Protein AF-A0A968LUX3-F1 (afdb_monomer_lite)

Radius of gyration: 30.49 Å; chains: 1; bounding box: 68×46×107 Å

Secondary structure (DSSP, 8-state):
---HHHHHHHHTTS-TTHHHHHHHHHTTS--GGGS--THHHHHHHHHHHTS---HHHHHHHHHHHHHHHHHTS-HHHHHHHHHHHHHHTTT-S-HHHHHHHHHHHHTT-HHHHHHHHHHHHHHTTS--S-TTSHHHHHHHHIIIIITTGGGSTTHHHHHHHHHHHHSSTTHHHHHHHHHHHHHT-----TT-HHHHHHHHHTSEEEETTEEEES-HHHHHHS-HHHHHHHHHS---EETTTEEEEEEEEEETTEEEEEEEETTSS-EEEEEEE--S--SHHHHHHHHHHHHHHHHHHTTS-GGG----PPP------

Foldseek 3Di:
DDDPVNVVVVVLVDQPLVVLLVVCVVVVNPPLVSADEDPRLVVNVVSPVVDDDDLSSLLRSLVSLLVRLLVPADPLLNVLCVVLVVLLVVLESNNNLLSVLLCQAQPNHNVSSNVLSVQLSVVVVDDDPDSHHSVVSVVSCCVQCQVVVCPHPCNVLVVVLVCLLLVDPCNLVLLVVLLCQLVQNDPDDVPDVSLVSCVVSQQWDDDVNGTHGRHVSSCVNCDNVVSVVSNVPDQPDDPVFWGFPDWDDDDDQWTWTWTAGPVDRDIDIDTDGHQPDPDPVSVVVSVVVVVVVVVVVVVDDPVPDDDDDDDDDPPPD

pLDDT: mean 79.14, std 13.66, range [31.73, 94.75]

Structure (mmCIF, N/CA/C/O backbone):
data_AF-A0A968LUX3-F1
#
_entry.id   AF-A0A968LUX3-F1
#
loop_
_atom_site.group_PDB
_atom_site.id
_atom_site.type_symbol
_atom_site.label_atom_id
_atom_site.label_alt_id
_atom_site.label_comp_id
_atom_site.label_asym_id
_atom_site.label_entity_id
_atom_site.label_seq_id
_atom_site.pdbx_PDB_ins_code
_atom_site.Cartn_x
_atom_site.Cartn_y
_atom_site.Cartn_z
_atom_site.occupancy
_atom_site.B_iso_or_equiv
_atom_site.auth_seq_id
_atom_site.auth_comp_id
_atom_site.auth_asym_id
_atom_site.auth_atom_id
_atom_site.pdbx_PDB_model_num
ATOM 1 N N . MET A 1 1 ? 22.714 18.132 -52.453 1.00 55.81 1 MET A N 1
ATOM 2 C CA . MET A 1 1 ? 21.575 17.254 -52.097 1.00 55.81 1 MET A CA 1
ATOM 3 C C . MET A 1 1 ? 21.696 16.641 -50.696 1.00 55.81 1 MET A C 1
ATOM 5 O O . MET A 1 1 ? 21.045 15.648 -50.420 1.00 55.81 1 MET A O 1
ATOM 9 N N . PHE A 1 2 ? 22.422 17.279 -49.772 1.00 60.22 2 PHE A N 1
ATOM 10 C CA . PHE A 1 2 ? 22.372 16.973 -48.342 1.00 60.22 2 PHE A CA 1
ATOM 11 C C . PHE A 1 2 ? 22.320 18.325 -47.629 1.00 60.22 2 PHE A C 1
ATOM 13 O O . PHE A 1 2 ? 23.247 19.118 -47.772 1.00 60.22 2 PHE A O 1
ATOM 20 N N . ASN A 1 3 ? 21.195 18.644 -46.995 1.00 71.38 3 ASN A N 1
ATOM 21 C CA . ASN A 1 3 ? 21.007 19.866 -46.214 1.00 71.38 3 ASN A CA 1
ATOM 22 C C . ASN A 1 3 ? 20.591 19.489 -44.786 1.00 71.38 3 ASN A C 1
ATOM 24 O O . ASN A 1 3 ? 20.264 18.335 -44.513 1.00 71.38 3 ASN A O 1
ATOM 28 N N . GLU A 1 4 ? 20.617 20.452 -43.873 1.00 73.12 4 GLU A N 1
ATOM 29 C CA . GLU A 1 4 ? 20.341 20.224 -42.450 1.00 73.12 4 GLU A CA 1
ATOM 30 C C . GLU A 1 4 ? 18.978 19.556 -42.210 1.00 73.12 4 GLU A C 1
ATOM 32 O O . GLU A 1 4 ? 18.876 18.610 -41.436 1.00 73.12 4 GLU A O 1
ATOM 37 N N . GLN A 1 5 ? 17.951 19.953 -42.966 1.00 74.44 5 GLN A N 1
ATOM 38 C CA . GLN A 1 5 ? 16.621 19.341 -42.907 1.00 74.44 5 GLN A CA 1
ATOM 39 C C . GLN A 1 5 ? 16.630 17.859 -43.310 1.00 74.44 5 GLN A C 1
ATOM 41 O O . GLN A 1 5 ? 15.950 17.045 -42.688 1.00 74.44 5 GLN A O 1
ATOM 46 N N . TRP A 1 6 ? 17.409 17.487 -44.330 1.00 80.31 6 TRP A N 1
ATOM 47 C CA . TRP A 1 6 ? 17.570 16.093 -44.740 1.00 80.31 6 TRP A CA 1
ATOM 48 C C . TRP A 1 6 ? 18.317 15.273 -43.681 1.00 80.31 6 TRP A C 1
ATOM 50 O O . TRP A 1 6 ? 17.886 14.170 -43.358 1.00 80.31 6 TRP A O 1
ATOM 60 N N . VAL A 1 7 ? 19.382 15.824 -43.086 1.00 69.44 7 VAL A N 1
ATOM 61 C CA . VAL A 1 7 ? 20.141 15.150 -42.016 1.00 69.44 7 VAL A CA 1
ATOM 62 C C . VAL A 1 7 ? 19.260 14.917 -40.789 1.00 69.44 7 VAL A C 1
ATOM 64 O O . VAL A 1 7 ? 19.225 13.803 -40.277 1.00 69.44 7 VAL A O 1
ATOM 67 N N . GLN A 1 8 ? 18.485 15.919 -40.364 1.00 69.62 8 GLN A N 1
ATOM 68 C CA . GLN A 1 8 ? 17.534 15.781 -39.254 1.00 69.62 8 GLN A CA 1
ATOM 69 C C . GLN A 1 8 ? 16.461 14.725 -39.548 1.00 69.62 8 GLN A C 1
ATOM 71 O O . GLN A 1 8 ? 16.120 13.920 -38.684 1.00 69.62 8 GLN A O 1
ATOM 76 N N . LYS A 1 9 ? 15.973 14.666 -40.793 1.00 70.44 9 LYS A N 1
ATOM 77 C CA . LYS A 1 9 ? 14.980 13.672 -41.220 1.00 70.44 9 LYS A CA 1
ATOM 78 C C . LYS A 1 9 ? 15.522 12.240 -41.213 1.00 70.44 9 LYS A C 1
ATOM 80 O O . LYS A 1 9 ? 14.779 11.324 -40.871 1.00 70.44 9 LYS A O 1
ATOM 85 N N . GLU A 1 10 ? 16.780 12.027 -41.597 1.00 75.50 10 GLU A N 1
ATOM 86 C CA . GLU A 1 10 ? 17.401 10.697 -41.546 1.00 75.50 10 GLU A CA 1
ATOM 87 C C . GLU A 1 10 ? 17.820 10.305 -40.121 1.00 75.50 10 GLU A C 1
ATOM 89 O O . GLU A 1 10 ? 17.621 9.156 -39.729 1.00 75.50 10 GLU A O 1
ATOM 94 N N . LEU A 1 11 ? 18.307 11.251 -39.309 1.00 63.69 11 LEU A N 1
ATOM 95 C CA . LEU A 1 11 ? 18.605 11.016 -37.891 1.00 63.69 11 LEU A CA 1
ATOM 96 C C . LEU A 1 11 ? 17.348 10.665 -37.087 1.00 63.69 11 LEU A C 1
ATOM 98 O O . LEU A 1 11 ? 17.404 9.760 -36.262 1.00 63.69 11 LEU A O 1
ATOM 102 N N . ALA A 1 12 ? 16.201 11.290 -37.376 1.00 66.31 12 ALA A N 1
ATOM 103 C CA . ALA A 1 12 ? 14.927 10.981 -36.719 1.00 66.31 12 ALA A CA 1
ATOM 104 C C . ALA A 1 12 ? 14.449 9.529 -36.938 1.00 66.31 12 ALA A C 1
ATOM 106 O O . ALA A 1 12 ? 13.631 9.014 -36.172 1.00 66.31 12 ALA A O 1
ATOM 107 N N . LYS A 1 13 ? 14.955 8.840 -37.972 1.00 71.56 13 LYS A N 1
ATOM 108 C CA . LYS A 1 13 ? 14.668 7.415 -38.212 1.00 71.56 13 LYS A CA 1
ATOM 109 C C . LYS A 1 13 ? 15.515 6.485 -37.344 1.00 71.56 13 LYS A C 1
ATOM 111 O O . LYS A 1 13 ? 15.182 5.308 -37.229 1.00 71.56 13 LYS A O 1
ATOM 116 N N . LEU A 1 14 ? 16.611 6.977 -36.772 1.00 79.12 14 LEU A N 1
ATOM 117 C CA . LEU A 1 14 ? 17.493 6.192 -35.917 1.00 79.12 14 LEU A CA 1
ATOM 118 C C . LEU A 1 14 ? 17.008 6.262 -34.467 1.00 79.12 14 LEU A C 1
ATOM 120 O O . LEU A 1 14 ? 16.661 7.331 -33.972 1.00 79.12 14 LEU A O 1
ATOM 124 N N . ARG A 1 15 ? 17.015 5.117 -33.774 1.00 83.50 15 ARG A N 1
ATOM 125 C CA . ARG A 1 15 ? 16.679 5.065 -32.345 1.00 83.50 15 ARG A CA 1
ATOM 126 C C . ARG A 1 15 ? 17.685 5.904 -31.535 1.00 83.50 15 ARG A C 1
ATOM 128 O O . ARG A 1 15 ? 18.892 5.677 -31.682 1.00 83.50 15 ARG A O 1
ATOM 135 N N . PRO A 1 16 ? 17.234 6.825 -30.664 1.00 85.31 16 PRO A N 1
ATOM 136 C CA . PRO A 1 16 ? 18.121 7.742 -29.939 1.00 85.31 16 PRO A CA 1
ATOM 137 C C . PRO A 1 16 ? 19.002 7.044 -28.889 1.00 85.31 16 PRO A C 1
ATOM 139 O O . PRO A 1 16 ? 20.013 7.592 -28.465 1.00 85.31 16 PRO A O 1
ATOM 142 N N . TYR A 1 17 ? 18.655 5.811 -28.513 1.00 89.69 17 TYR A N 1
ATOM 143 C CA . TYR A 1 17 ? 19.311 5.013 -27.473 1.00 89.69 17 TYR A CA 1
ATOM 144 C C . TYR A 1 17 ? 20.116 3.818 -28.015 1.00 89.69 17 TYR A C 1
ATOM 146 O O . TYR A 1 17 ? 20.357 2.837 -27.310 1.00 89.69 17 TYR A O 1
ATOM 154 N N . ARG A 1 18 ? 20.524 3.859 -29.292 1.00 87.50 18 ARG A N 1
ATOM 155 C CA . ARG A 1 18 ? 21.196 2.731 -29.966 1.00 87.50 18 ARG A CA 1
ATOM 156 C C . ARG A 1 18 ? 22.483 2.282 -29.274 1.00 87.50 18 ARG A C 1
ATOM 158 O O . ARG A 1 18 ? 22.744 1.081 -29.215 1.00 87.50 18 ARG A O 1
ATOM 165 N N . GLU A 1 19 ? 23.293 3.224 -28.810 1.00 88.25 19 GLU A N 1
ATOM 166 C CA . GLU A 1 19 ? 24.566 2.909 -28.159 1.00 88.25 19 GLU A CA 1
ATOM 167 C C . GLU A 1 19 ? 24.339 2.347 -26.752 1.00 88.25 19 GLU A C 1
ATOM 169 O O . GLU A 1 19 ? 25.017 1.406 -26.347 1.00 88.25 19 GLU A O 1
ATOM 174 N N . GLN A 1 20 ? 23.331 2.858 -26.043 1.00 92.50 20 GLN A N 1
ATOM 175 C CA . GLN A 1 20 ? 22.952 2.432 -24.699 1.00 92.50 20 GLN A CA 1
ATOM 176 C C . GLN A 1 20 ? 22.450 0.990 -24.691 1.00 92.50 20 GLN A C 1
ATOM 178 O O . GLN A 1 20 ? 22.991 0.168 -23.956 1.00 92.50 20 GLN A O 1
ATOM 183 N N . ILE A 1 21 ? 21.498 0.649 -25.565 1.00 89.62 21 ILE A N 1
ATOM 184 C CA . ILE A 1 21 ? 20.970 -0.720 -25.657 1.00 89.62 21 ILE A CA 1
ATOM 185 C C . ILE A 1 21 ? 22.054 -1.722 -26.079 1.00 89.62 21 ILE A C 1
ATOM 187 O O . ILE A 1 21 ? 22.139 -2.815 -25.525 1.00 89.62 21 ILE A O 1
ATOM 191 N N . LYS A 1 22 ? 22.963 -1.329 -26.985 1.00 89.19 22 LYS A N 1
ATOM 192 C CA . LYS A 1 22 ? 24.109 -2.159 -27.385 1.00 89.19 22 LYS A CA 1
ATOM 193 C C . LYS A 1 22 ? 25.089 -2.365 -26.228 1.00 89.19 22 LYS A C 1
ATOM 195 O O . LYS A 1 22 ? 25.542 -3.483 -26.005 1.00 89.19 22 LYS A O 1
ATOM 200 N N . ALA A 1 23 ? 25.425 -1.307 -25.492 1.00 89.56 23 ALA A N 1
ATOM 201 C CA . ALA A 1 23 ? 26.304 -1.394 -24.328 1.00 89.56 23 ALA A CA 1
ATOM 202 C C . ALA A 1 23 ? 25.685 -2.245 -23.208 1.00 89.56 23 ALA A C 1
ATOM 204 O O . ALA A 1 23 ? 26.377 -3.062 -22.603 1.00 89.56 23 ALA A O 1
ATOM 205 N N . TRP A 1 24 ? 24.379 -2.106 -22.981 1.00 91.75 24 TRP A N 1
ATOM 206 C CA . TRP A 1 24 ? 23.629 -2.915 -22.028 1.00 91.75 24 TRP A CA 1
ATOM 207 C C . TRP A 1 24 ? 23.595 -4.394 -22.438 1.00 91.75 24 TRP A C 1
ATOM 209 O O . TRP A 1 24 ? 23.919 -5.262 -21.629 1.00 91.75 24 TRP A O 1
ATOM 219 N N . SER A 1 25 ? 23.330 -4.694 -23.712 1.00 88.06 25 SER A N 1
ATOM 220 C CA . SER A 1 25 ? 23.392 -6.058 -24.254 1.00 88.06 25 SER A CA 1
ATOM 221 C C . SER A 1 25 ? 24.796 -6.668 -24.116 1.00 88.06 25 SER A C 1
ATOM 223 O O . SER A 1 25 ? 24.946 -7.785 -23.623 1.00 88.06 25 SER A O 1
ATOM 225 N N . ASN A 1 26 ? 25.849 -5.898 -24.419 1.00 89.50 26 ASN A N 1
ATOM 226 C CA . ASN A 1 26 ? 27.245 -6.329 -24.257 1.00 89.50 26 ASN A CA 1
ATOM 227 C C . ASN A 1 26 ? 27.625 -6.633 -22.797 1.00 89.50 26 ASN A C 1
ATOM 229 O O . ASN A 1 26 ? 28.545 -7.412 -22.558 1.00 89.50 26 ASN A O 1
ATOM 233 N N . SER A 1 27 ? 26.928 -6.038 -21.826 1.00 88.75 27 SER A N 1
ATOM 234 C CA . SER A 1 27 ? 27.092 -6.349 -20.399 1.00 88.75 27 SER A CA 1
ATOM 235 C C . SER A 1 27 ? 26.377 -7.635 -19.962 1.00 88.75 27 SER A C 1
ATOM 237 O O . SER A 1 27 ? 26.377 -7.971 -18.778 1.00 88.75 27 SER A O 1
ATOM 239 N N . GLY A 1 28 ? 25.710 -8.336 -20.883 1.00 83.75 28 GLY A N 1
ATOM 240 C CA . GLY A 1 28 ? 24.821 -9.443 -20.542 1.00 83.75 28 GLY A CA 1
ATOM 241 C C . GLY A 1 28 ? 23.564 -8.982 -19.803 1.00 83.75 28 GLY A C 1
ATOM 242 O O . GLY A 1 28 ? 23.056 -9.727 -18.972 1.00 83.75 28 GLY A O 1
ATOM 243 N N . TYR A 1 29 ? 23.080 -7.765 -20.087 1.00 83.38 29 TYR A N 1
ATOM 244 C CA . TYR A 1 29 ? 21.874 -7.168 -19.493 1.00 83.38 29 TYR A CA 1
ATOM 245 C C . TYR A 1 29 ? 21.972 -6.839 -17.992 1.00 83.38 29 TYR A C 1
ATOM 247 O O . TYR A 1 29 ? 20.958 -6.793 -17.299 1.00 83.38 29 TYR A O 1
ATOM 255 N N . THR A 1 30 ? 23.181 -6.584 -17.482 1.00 81.69 30 THR A N 1
ATOM 256 C CA . THR A 1 30 ? 23.428 -6.371 -16.042 1.00 81.69 30 THR A CA 1
ATOM 257 C C . THR A 1 30 ? 23.873 -4.953 -15.678 1.00 81.69 30 THR A C 1
ATOM 259 O O . THR A 1 30 ? 23.696 -4.540 -14.536 1.00 81.69 30 THR A O 1
ATOM 262 N N . ASP A 1 31 ? 24.431 -4.186 -16.622 1.00 87.62 31 ASP A N 1
ATOM 263 C CA . ASP A 1 31 ? 24.943 -2.836 -16.359 1.00 87.62 31 ASP A CA 1
ATOM 264 C C . ASP A 1 31 ? 23.807 -1.796 -16.344 1.00 87.62 31 ASP A C 1
ATOM 266 O O . ASP A 1 31 ? 23.441 -1.225 -17.375 1.00 87.62 31 ASP A O 1
ATOM 270 N N . GLU A 1 32 ? 23.266 -1.534 -15.151 1.00 87.19 32 GLU A N 1
ATOM 271 C CA . GLU A 1 32 ? 22.199 -0.552 -14.899 1.00 87.19 32 GLU A CA 1
ATOM 272 C C . GLU A 1 32 ? 22.576 0.870 -15.346 1.00 87.19 32 GLU A C 1
ATOM 274 O O . GLU A 1 32 ? 21.702 1.652 -15.714 1.00 87.19 32 GLU A O 1
ATOM 279 N N . SER A 1 33 ? 23.873 1.211 -15.388 1.00 90.06 33 SER A N 1
ATOM 280 C CA . SER A 1 33 ? 24.340 2.546 -15.801 1.00 90.06 33 SER A CA 1
ATOM 281 C C . SER A 1 33 ? 24.094 2.850 -17.283 1.00 90.06 33 SER A C 1
ATOM 283 O O . SER A 1 33 ? 24.274 3.985 -17.729 1.00 90.06 33 SER A O 1
ATOM 285 N N . ARG A 1 34 ? 23.710 1.834 -18.066 1.00 91.19 34 ARG A N 1
ATOM 286 C CA . ARG A 1 34 ? 23.349 1.962 -19.485 1.00 91.19 34 ARG A CA 1
ATOM 287 C C . ARG A 1 34 ? 21.865 2.206 -19.703 1.00 91.19 34 ARG A C 1
ATOM 289 O O . ARG A 1 34 ? 21.486 2.530 -20.826 1.00 91.19 34 ARG A O 1
ATOM 296 N N . LEU A 1 35 ? 21.042 2.037 -18.674 1.00 93.62 35 LEU A N 1
ATOM 297 C CA . LEU A 1 35 ? 19.608 2.264 -18.765 1.00 93.62 35 LEU A CA 1
ATOM 298 C C . LEU A 1 35 ? 19.306 3.757 -18.872 1.00 93.62 35 LEU A C 1
ATOM 300 O O . LEU A 1 35 ? 20.050 4.609 -18.381 1.00 93.62 35 LEU A O 1
ATOM 304 N N . LEU A 1 36 ? 18.208 4.075 -19.549 1.00 94.69 36 LEU A N 1
ATOM 305 C CA . LEU A 1 36 ? 17.781 5.459 -19.712 1.00 94.69 36 LEU A CA 1
ATOM 306 C C . LEU A 1 36 ? 17.059 5.947 -18.456 1.00 94.69 36 LEU A C 1
ATOM 308 O O . LEU A 1 36 ? 16.353 5.189 -17.798 1.00 94.69 36 LEU A O 1
ATOM 312 N N . HIS A 1 37 ? 17.178 7.240 -18.171 1.00 93.88 37 HIS A N 1
ATOM 313 C CA . HIS A 1 37 ? 16.479 7.896 -17.070 1.00 93.88 37 HIS A CA 1
ATOM 314 C C . HIS A 1 37 ? 16.167 9.358 -17.412 1.00 93.88 37 HIS A C 1
ATOM 316 O O . HIS A 1 37 ? 16.810 9.977 -18.270 1.00 93.88 37 HIS A O 1
ATOM 322 N N . GLY A 1 38 ? 15.188 9.932 -16.720 1.00 92.31 38 GLY A N 1
ATOM 323 C CA . GLY A 1 38 ? 14.743 11.308 -16.875 1.00 92.31 38 GLY A CA 1
ATOM 324 C C . GLY A 1 38 ? 14.385 11.636 -18.322 1.00 92.31 38 GLY A C 1
ATOM 325 O O . GLY A 1 38 ? 13.695 10.883 -19.008 1.00 92.31 38 GLY A O 1
ATOM 326 N N . LYS A 1 39 ? 14.902 12.765 -18.814 1.00 91.69 39 LYS A N 1
ATOM 327 C CA . LYS A 1 39 ? 14.594 13.254 -20.161 1.00 91.69 39 LYS A CA 1
ATOM 328 C C . LYS A 1 39 ? 14.977 12.266 -21.271 1.00 91.69 39 LYS A C 1
ATOM 330 O O . LYS A 1 39 ? 14.230 12.127 -22.226 1.00 91.69 39 LYS A O 1
ATOM 335 N N . ALA A 1 40 ? 16.082 11.531 -21.125 1.00 92.44 40 ALA A N 1
ATOM 336 C CA . ALA A 1 40 ? 16.499 10.557 -22.135 1.00 92.44 40 ALA A CA 1
ATOM 337 C C . ALA A 1 40 ? 15.494 9.402 -22.281 1.00 92.44 40 ALA A C 1
ATOM 339 O O . ALA A 1 40 ? 15.249 8.940 -23.392 1.00 92.44 40 ALA A O 1
ATOM 340 N N . LEU A 1 41 ? 14.894 8.958 -21.171 1.00 93.81 41 LEU A N 1
ATOM 341 C CA . LEU A 1 41 ? 13.847 7.939 -21.184 1.00 93.81 41 LEU A CA 1
ATOM 342 C C . LEU A 1 41 ? 12.533 8.499 -21.747 1.00 93.81 41 LEU A C 1
ATOM 344 O O . LEU A 1 41 ? 11.887 7.833 -22.549 1.00 93.81 41 LEU A O 1
ATOM 348 N N . GLN A 1 42 ? 12.165 9.731 -21.386 1.00 90.75 42 GLN A N 1
ATOM 349 C CA . GLN A 1 42 ? 10.979 10.407 -21.930 1.00 90.75 42 GLN A CA 1
ATOM 350 C C . GLN A 1 42 ? 11.067 10.587 -23.451 1.00 90.75 42 GLN A C 1
ATOM 352 O O . GLN A 1 42 ? 10.144 10.207 -24.167 1.00 90.75 42 GLN A O 1
ATOM 357 N N . ASP A 1 43 ? 12.197 11.095 -23.947 1.00 90.25 43 ASP A N 1
ATOM 358 C CA . ASP A 1 43 ? 12.445 11.282 -25.379 1.00 90.25 43 ASP A CA 1
ATOM 359 C C . ASP A 1 43 ? 12.434 9.931 -26.120 1.00 90.25 43 ASP A C 1
ATOM 361 O O . ASP A 1 43 ? 11.922 9.825 -27.236 1.00 90.25 43 ASP A O 1
ATOM 365 N N . ALA A 1 44 ? 12.957 8.873 -25.489 1.00 90.94 44 ALA A N 1
ATOM 366 C CA . ALA A 1 44 ? 12.945 7.522 -26.038 1.00 90.94 44 ALA A CA 1
ATOM 367 C C . ALA A 1 44 ? 11.533 6.922 -26.137 1.00 90.94 44 ALA A C 1
ATOM 369 O O . ALA A 1 44 ? 11.223 6.312 -27.161 1.00 90.94 44 ALA A O 1
ATOM 370 N N . TRP A 1 45 ? 10.678 7.122 -25.126 1.00 87.75 45 TRP A N 1
ATOM 371 C CA . TRP A 1 45 ? 9.270 6.716 -25.172 1.00 87.75 45 TRP A CA 1
ATOM 372 C C . TRP A 1 45 ? 8.494 7.503 -26.229 1.00 87.75 45 TRP A C 1
ATOM 374 O O . TRP A 1 45 ? 7.830 6.882 -27.054 1.00 87.75 45 TRP A O 1
ATOM 384 N N . ALA A 1 46 ? 8.650 8.829 -26.284 1.00 88.25 46 ALA A N 1
ATOM 385 C CA . ALA A 1 46 ? 8.004 9.668 -27.297 1.00 88.25 46 ALA A CA 1
ATOM 386 C C . ALA A 1 46 ? 8.400 9.254 -28.724 1.00 88.25 46 ALA A C 1
ATOM 388 O O . ALA A 1 46 ? 7.562 9.165 -29.616 1.00 88.25 46 ALA A O 1
ATOM 389 N N . TRP A 1 47 ? 9.677 8.923 -28.940 1.00 87.88 47 TRP A N 1
ATOM 390 C CA . TRP A 1 47 ? 10.137 8.375 -30.217 1.00 87.88 47 TRP A CA 1
ATOM 391 C C . TRP A 1 47 ? 9.492 7.018 -30.544 1.00 87.88 47 TRP A C 1
ATOM 393 O O . TRP A 1 47 ? 9.263 6.703 -31.712 1.00 87.88 47 TRP A O 1
ATOM 403 N N . SER A 1 48 ? 9.215 6.211 -29.520 1.00 87.50 48 SER A N 1
ATOM 404 C CA . SER A 1 48 ? 8.712 4.846 -29.649 1.00 87.50 48 SER A CA 1
ATOM 405 C C . SER A 1 48 ? 7.220 4.759 -30.002 1.00 87.50 48 SER A C 1
ATOM 407 O O . SER A 1 48 ? 6.825 3.823 -30.692 1.00 87.50 48 SER A O 1
ATOM 409 N N . GLU A 1 49 ? 6.407 5.746 -29.602 1.00 82.06 49 GLU A N 1
ATOM 410 C CA . GLU A 1 49 ? 4.942 5.755 -29.789 1.00 82.06 49 GLU A CA 1
ATOM 411 C C . GLU A 1 49 ? 4.510 5.722 -31.263 1.00 82.06 49 GLU A C 1
ATOM 413 O O . GLU A 1 49 ? 3.475 5.154 -31.608 1.00 82.06 49 GLU A O 1
ATOM 418 N N . GLU A 1 50 ? 5.322 6.282 -32.160 1.00 79.44 50 GLU A N 1
ATOM 419 C CA . GLU A 1 50 ? 5.042 6.320 -33.600 1.00 79.44 50 GLU A CA 1
ATOM 420 C C . GLU A 1 50 ? 5.655 5.133 -34.370 1.00 79.44 50 GLU A C 1
ATOM 422 O O . GLU A 1 50 ? 5.654 5.119 -35.609 1.00 79.44 50 GLU A O 1
ATOM 427 N N . LYS A 1 51 ? 6.248 4.153 -33.670 1.00 79.50 51 LYS A N 1
ATOM 428 C CA . LYS A 1 51 ? 7.032 3.057 -34.262 1.00 79.50 51 LYS A CA 1
ATOM 429 C C . LYS A 1 51 ? 6.511 1.691 -33.817 1.00 79.50 51 LYS A C 1
ATOM 431 O O . LYS A 1 51 ? 6.088 1.497 -32.687 1.00 79.50 51 LYS A O 1
ATOM 436 N N . GLN A 1 52 ? 6.620 0.695 -34.698 1.00 78.38 52 GLN A N 1
ATOM 437 C CA . GLN A 1 52 ? 6.513 -0.706 -34.284 1.00 78.38 52 GLN A CA 1
ATOM 438 C C . GLN A 1 52 ? 7.857 -1.145 -33.704 1.00 78.38 52 GLN A C 1
ATOM 440 O O . GLN A 1 52 ? 8.808 -1.398 -34.444 1.00 78.38 52 GLN A O 1
ATOM 445 N N . LEU A 1 53 ? 7.944 -1.165 -32.377 1.00 80.19 53 LEU A N 1
ATOM 446 C CA . LEU A 1 53 ? 9.161 -1.533 -31.660 1.00 80.19 53 LEU A CA 1
ATOM 447 C C . LEU A 1 53 ? 9.435 -3.032 -31.754 1.00 80.19 53 LEU A C 1
ATOM 449 O O . LEU A 1 53 ? 8.512 -3.842 -31.659 1.00 80.19 53 LEU A O 1
ATOM 453 N N . SER A 1 54 ? 10.715 -3.387 -31.865 1.00 84.75 54 SER A N 1
ATOM 454 C CA . SER A 1 54 ? 11.164 -4.765 -31.673 1.00 84.75 54 SER A CA 1
ATOM 455 C C . SER A 1 54 ? 11.025 -5.184 -30.203 1.00 84.75 54 SER A C 1
ATOM 457 O O . SER A 1 54 ? 11.002 -4.328 -29.318 1.00 84.75 54 SER A O 1
ATOM 459 N N . GLU A 1 55 ? 10.981 -6.490 -29.919 1.00 82.50 55 GLU A N 1
ATOM 460 C CA . GLU A 1 55 ? 10.991 -6.991 -28.531 1.00 82.50 55 GLU A CA 1
ATOM 461 C C . GLU A 1 55 ? 12.221 -6.510 -27.744 1.00 82.50 55 GLU A C 1
ATOM 463 O O . GLU A 1 55 ? 12.115 -6.228 -26.554 1.00 82.50 55 GLU A O 1
ATOM 468 N N . GLU A 1 56 ? 13.377 -6.361 -28.404 1.00 84.56 56 GLU A N 1
ATOM 469 C CA . GLU A 1 56 ? 14.605 -5.860 -27.775 1.00 84.56 56 GLU A CA 1
ATOM 470 C C . GLU A 1 56 ? 14.430 -4.411 -27.295 1.00 84.56 56 GLU A C 1
ATOM 472 O O . GLU A 1 56 ? 14.749 -4.092 -26.148 1.00 84.56 56 GLU A O 1
ATOM 477 N N . ASP A 1 57 ? 13.877 -3.544 -28.152 1.00 88.12 57 ASP A N 1
ATOM 478 C CA . ASP A 1 57 ? 13.636 -2.139 -27.817 1.00 88.12 57 ASP A CA 1
ATOM 479 C C . ASP A 1 57 ? 12.557 -2.007 -26.730 1.00 88.12 57 ASP A C 1
ATOM 481 O O . ASP A 1 57 ? 12.736 -1.245 -25.781 1.00 88.12 57 ASP A O 1
ATOM 485 N N . GLN A 1 58 ? 11.467 -2.781 -26.823 1.00 87.88 58 GLN A N 1
ATOM 486 C CA . GLN A 1 58 ? 10.410 -2.796 -25.804 1.00 87.88 58 GLN A CA 1
ATOM 487 C C . GLN A 1 58 ? 10.961 -3.205 -24.436 1.00 87.88 58 GLN A C 1
ATOM 489 O O . GLN A 1 58 ? 10.735 -2.504 -23.451 1.00 87.88 58 GLN A O 1
ATOM 494 N N . ASN A 1 59 ? 11.731 -4.294 -24.382 1.00 88.19 59 ASN A N 1
ATOM 495 C CA . ASN A 1 59 ? 12.330 -4.790 -23.148 1.00 88.19 59 ASN A CA 1
ATOM 496 C C . ASN A 1 59 ? 13.324 -3.781 -22.548 1.00 88.19 59 ASN A C 1
ATOM 498 O O . ASN A 1 59 ? 13.325 -3.549 -21.342 1.00 88.19 59 ASN A O 1
ATOM 502 N N . PHE A 1 60 ? 14.147 -3.131 -23.378 1.00 91.50 60 PHE A N 1
ATOM 503 C CA . PHE A 1 60 ? 15.090 -2.114 -22.907 1.00 91.50 60 PHE A CA 1
ATOM 504 C C . PHE A 1 60 ? 14.392 -0.887 -22.303 1.00 91.50 60 PHE A C 1
ATOM 506 O O . PHE A 1 60 ? 14.820 -0.387 -21.256 1.00 91.50 60 PHE A O 1
ATOM 513 N N . LEU A 1 61 ? 13.320 -0.399 -22.935 1.00 92.38 61 LEU A N 1
ATOM 514 C CA . LEU A 1 61 ? 12.547 0.739 -22.429 1.00 92.38 61 LEU A CA 1
ATOM 515 C C . LEU A 1 61 ? 11.753 0.381 -21.171 1.00 92.38 61 LEU A C 1
ATOM 517 O O . LEU A 1 61 ? 11.714 1.181 -20.232 1.00 92.38 61 LEU A O 1
ATOM 521 N N . ASP A 1 62 ? 11.166 -0.816 -21.125 1.00 90.81 62 ASP A N 1
ATOM 522 C CA . ASP A 1 62 ? 10.465 -1.326 -19.948 1.00 90.81 62 ASP A CA 1
ATOM 523 C C . ASP A 1 62 ? 11.414 -1.450 -18.748 1.00 90.81 62 ASP A C 1
ATOM 525 O O . ASP A 1 62 ? 11.146 -0.893 -17.685 1.00 90.81 62 ASP A O 1
ATOM 529 N N . ILE A 1 63 ? 12.582 -2.069 -18.929 1.00 91.81 63 ILE A N 1
ATOM 530 C CA . ILE A 1 63 ? 13.578 -2.191 -17.859 1.00 91.81 63 ILE A CA 1
ATOM 531 C C . ILE A 1 63 ? 14.098 -0.814 -17.437 1.00 91.81 63 ILE A C 1
ATOM 533 O O . ILE A 1 63 ? 14.164 -0.536 -16.241 1.00 91.81 63 ILE A O 1
ATOM 537 N N . SER A 1 64 ? 14.396 0.082 -18.383 1.00 94.75 64 SER A N 1
ATOM 538 C CA . SER A 1 64 ? 14.812 1.455 -18.054 1.00 94.75 64 SER A CA 1
ATOM 539 C C . SER A 1 64 ? 13.773 2.170 -17.181 1.00 94.75 64 SER A C 1
ATOM 541 O O . SER A 1 64 ? 14.119 2.790 -16.175 1.00 94.75 64 SER A O 1
ATOM 543 N N . ARG A 1 65 ? 12.483 2.009 -17.502 1.00 94.00 65 ARG A N 1
ATOM 544 C CA . ARG A 1 65 ? 11.376 2.568 -16.717 1.00 94.00 65 ARG A CA 1
ATOM 545 C C . ARG A 1 65 ? 11.243 1.927 -15.338 1.00 94.00 65 ARG A C 1
ATOM 547 O O . ARG A 1 65 ? 11.042 2.647 -14.363 1.00 94.00 65 ARG A O 1
ATOM 554 N N . ALA A 1 66 ? 11.384 0.607 -15.236 1.00 93.12 66 ALA A N 1
ATOM 555 C CA . ALA A 1 66 ? 11.349 -0.095 -13.956 1.00 93.12 66 ALA A CA 1
ATOM 556 C C . ALA A 1 66 ? 12.452 0.402 -13.007 1.00 93.12 66 ALA A C 1
ATOM 558 O O . ALA A 1 66 ? 12.202 0.674 -11.834 1.00 93.12 66 ALA A O 1
ATOM 559 N N . PHE A 1 67 ? 13.671 0.578 -13.519 1.00 93.44 67 PHE A N 1
ATOM 560 C CA . PHE A 1 67 ? 14.790 1.082 -12.726 1.00 93.44 67 PHE A CA 1
ATOM 561 C C . PHE A 1 67 ? 14.615 2.540 -12.308 1.00 93.44 67 PHE A C 1
ATOM 563 O O . PHE A 1 67 ? 14.923 2.881 -11.165 1.00 93.44 67 PHE A O 1
ATOM 570 N N . GLU A 1 68 ? 14.068 3.386 -13.180 1.00 94.31 68 GLU A N 1
ATOM 571 C CA . GLU A 1 68 ? 13.695 4.749 -12.809 1.00 94.31 68 GLU A CA 1
ATOM 572 C C . GLU A 1 68 ? 12.671 4.757 -11.659 1.00 94.31 68 GLU A C 1
ATOM 574 O O . GLU A 1 68 ? 12.901 5.426 -10.651 1.00 94.31 68 GLU A O 1
ATOM 579 N N . GLN A 1 69 ? 11.603 3.956 -11.745 1.00 93.62 69 GLN A N 1
ATOM 580 C CA . GLN A 1 69 ? 10.599 3.819 -10.677 1.00 93.62 69 GLN A CA 1
ATOM 581 C C . GLN A 1 69 ? 11.213 3.347 -9.351 1.00 93.62 69 GLN A C 1
ATOM 583 O O . GLN A 1 69 ? 10.855 3.855 -8.288 1.00 93.62 69 GLN A O 1
ATOM 588 N N . ILE A 1 70 ? 12.147 2.391 -9.399 1.00 92.44 70 ILE A N 1
ATOM 589 C CA . ILE A 1 70 ? 12.863 1.894 -8.216 1.00 92.44 70 ILE A CA 1
ATOM 590 C C . ILE A 1 70 ? 13.766 2.988 -7.635 1.00 92.44 70 ILE A C 1
ATOM 592 O O . ILE A 1 70 ? 13.823 3.147 -6.418 1.00 92.44 70 ILE A O 1
ATOM 596 N N . SER A 1 71 ? 14.450 3.762 -8.483 1.00 90.12 71 SER A N 1
ATOM 597 C CA . SER A 1 71 ? 15.326 4.863 -8.055 1.00 90.12 71 SER A CA 1
ATOM 598 C C . SER A 1 71 ? 14.579 5.997 -7.347 1.00 90.12 71 SER A C 1
ATOM 600 O O . SER A 1 71 ? 15.158 6.676 -6.503 1.00 90.12 71 SER A O 1
ATOM 602 N N . GLN A 1 72 ? 13.299 6.184 -7.680 1.00 90.50 72 GLN A N 1
ATOM 603 C CA . GLN A 1 72 ? 12.428 7.207 -7.099 1.00 90.50 72 GLN A CA 1
ATOM 604 C C . GLN A 1 72 ? 11.749 6.742 -5.800 1.00 90.50 72 GLN A C 1
ATOM 606 O O . GLN A 1 72 ? 11.160 7.556 -5.088 1.00 90.50 72 GLN A O 1
ATOM 611 N N . ALA A 1 73 ? 11.812 5.445 -5.484 1.00 91.44 73 ALA A N 1
ATOM 612 C CA . ALA A 1 73 ? 11.266 4.889 -4.253 1.00 91.44 73 ALA A CA 1
ATOM 613 C C . ALA A 1 73 ? 12.154 5.204 -3.035 1.00 91.44 73 ALA A C 1
ATOM 615 O O . ALA A 1 73 ? 13.296 5.650 -3.158 1.00 91.44 73 ALA A O 1
ATOM 616 N N . THR A 1 74 ? 11.644 4.934 -1.829 1.00 91.94 74 THR A N 1
ATOM 617 C CA . THR A 1 74 ? 12.450 5.060 -0.606 1.00 91.94 74 THR A CA 1
ATOM 618 C C . THR A 1 74 ? 13.620 4.065 -0.612 1.00 91.94 74 THR A C 1
ATOM 620 O O . THR A 1 74 ? 13.505 2.990 -1.215 1.00 91.94 74 THR A O 1
ATOM 623 N N . PRO A 1 75 ? 14.750 4.365 0.058 1.00 93.12 75 PRO A N 1
ATOM 624 C CA . PRO A 1 75 ? 15.923 3.486 0.068 1.00 93.12 75 PRO A CA 1
ATOM 625 C C . PRO A 1 75 ? 15.624 2.047 0.514 1.00 93.12 75 PRO A C 1
ATOM 627 O O . PRO A 1 75 ? 16.187 1.091 -0.028 1.00 93.12 75 PRO A O 1
ATOM 630 N N . GLU A 1 76 ? 14.709 1.874 1.468 1.00 93.44 76 GLU A N 1
ATOM 631 C CA . GLU A 1 76 ? 14.290 0.574 1.992 1.00 93.44 76 GLU A CA 1
ATOM 632 C C . GLU A 1 76 ? 13.536 -0.231 0.926 1.00 93.44 76 GLU A C 1
ATOM 634 O O . GLU A 1 76 ? 13.851 -1.397 0.678 1.00 93.44 76 GLU A O 1
ATOM 639 N N . VAL A 1 77 ? 12.579 0.408 0.248 1.00 93.50 77 VAL A N 1
ATOM 640 C CA . VAL A 1 77 ? 11.796 -0.196 -0.840 1.00 93.50 77 VAL A CA 1
ATOM 641 C C . VAL A 1 77 ? 12.693 -0.513 -2.037 1.00 93.50 77 VAL A C 1
ATOM 643 O O . VAL A 1 77 ? 12.627 -1.614 -2.584 1.00 93.50 77 VAL A O 1
ATOM 646 N N . ALA A 1 78 ? 13.599 0.395 -2.403 1.00 93.00 78 ALA A N 1
ATOM 647 C CA . ALA A 1 78 ? 14.552 0.174 -3.487 1.00 93.00 78 ALA A CA 1
ATOM 648 C C . ALA A 1 78 ? 15.478 -1.022 -3.207 1.00 93.00 78 ALA A C 1
ATOM 650 O O . ALA A 1 78 ? 15.774 -1.811 -4.105 1.00 93.00 78 ALA A O 1
ATOM 651 N N . THR A 1 79 ? 15.905 -1.198 -1.954 1.00 94.00 79 THR A N 1
ATOM 652 C CA . THR A 1 79 ? 16.717 -2.351 -1.532 1.00 94.00 79 THR A CA 1
ATOM 653 C C . THR A 1 79 ? 15.948 -3.664 -1.679 1.00 94.00 79 THR A C 1
ATOM 655 O O . THR A 1 79 ? 16.497 -4.648 -2.180 1.00 94.00 79 THR A O 1
ATOM 658 N N . ILE A 1 80 ? 14.666 -3.678 -1.308 1.00 94.69 80 ILE A N 1
ATOM 659 C CA . ILE A 1 80 ? 13.788 -4.839 -1.496 1.00 94.69 80 ILE A CA 1
ATOM 660 C C . ILE A 1 80 ? 13.642 -5.159 -2.981 1.00 94.69 80 ILE A C 1
ATOM 662 O O . ILE A 1 80 ? 13.850 -6.306 -3.374 1.00 94.69 80 ILE A O 1
ATOM 666 N N . PHE A 1 81 ? 13.354 -4.167 -3.825 1.00 93.75 81 PHE A N 1
ATOM 667 C CA . PHE A 1 81 ? 13.239 -4.409 -5.261 1.00 93.75 81 PHE A CA 1
ATOM 668 C C . PHE A 1 81 ? 14.523 -4.984 -5.847 1.00 93.75 81 PHE A C 1
ATOM 670 O O . PHE A 1 81 ? 14.450 -6.002 -6.525 1.00 93.75 81 PHE A O 1
ATOM 677 N N . ARG A 1 82 ? 15.699 -4.437 -5.512 1.00 91.31 82 ARG A N 1
ATOM 678 C CA . ARG A 1 82 ? 16.993 -4.985 -5.963 1.00 91.31 82 ARG A CA 1
ATOM 679 C C . ARG A 1 82 ? 17.207 -6.439 -5.537 1.00 91.31 82 ARG A C 1
ATOM 681 O O . ARG A 1 82 ? 17.724 -7.229 -6.319 1.00 91.31 82 ARG A O 1
ATOM 688 N N . LYS A 1 83 ? 16.776 -6.813 -4.327 1.00 93.62 83 LYS A N 1
ATOM 689 C CA . LYS A 1 83 ? 16.843 -8.198 -3.829 1.00 93.62 83 LYS A CA 1
ATOM 690 C C . LYS A 1 83 ? 15.982 -9.158 -4.659 1.00 93.62 83 LYS A C 1
ATOM 692 O O . LYS A 1 83 ? 16.425 -10.270 -4.930 1.00 93.62 83 LYS A O 1
ATOM 697 N N . TYR A 1 84 ? 14.767 -8.759 -5.042 1.00 90.81 84 TYR A N 1
ATOM 698 C CA . TYR A 1 84 ? 13.830 -9.623 -5.778 1.00 90.81 84 TYR A CA 1
ATOM 699 C C . TYR A 1 84 ? 13.920 -9.480 -7.305 1.00 90.81 84 TYR A C 1
ATOM 701 O O . TYR A 1 84 ? 13.394 -10.330 -8.022 1.00 90.81 84 TYR A O 1
ATOM 709 N N . LEU A 1 85 ? 14.615 -8.459 -7.813 1.00 89.06 85 LEU A N 1
ATOM 710 C CA . LEU A 1 85 ? 14.697 -8.132 -9.236 1.00 89.06 85 LEU A CA 1
ATOM 711 C C . LEU A 1 85 ? 15.090 -9.316 -10.133 1.00 89.06 85 LEU A C 1
ATOM 713 O O . LEU A 1 85 ? 14.402 -9.522 -11.133 1.00 89.06 85 LEU A O 1
ATOM 717 N N . PRO A 1 86 ? 16.104 -10.140 -9.788 1.00 87.56 86 PRO A N 1
ATOM 718 C CA . PRO A 1 86 ? 16.494 -11.264 -10.636 1.00 87.56 86 PRO A CA 1
ATOM 719 C C . PRO A 1 86 ? 15.388 -12.311 -10.796 1.00 87.56 86 PRO A C 1
ATOM 721 O O . PRO A 1 86 ? 15.326 -12.991 -11.815 1.00 87.56 86 PRO A O 1
ATOM 724 N N . GLU A 1 87 ? 14.511 -12.463 -9.801 1.00 86.94 87 GLU A N 1
ATOM 725 C CA . GLU A 1 87 ? 13.364 -13.370 -9.883 1.00 86.94 87 GLU A CA 1
ATOM 726 C C . GLU A 1 87 ? 12.180 -12.711 -10.596 1.00 86.94 87 GLU A C 1
ATOM 728 O O . GLU A 1 87 ? 11.515 -13.366 -11.401 1.00 86.94 87 GLU A O 1
ATOM 733 N N . LEU A 1 88 ? 11.966 -11.408 -10.377 1.00 85.44 88 LEU A N 1
ATOM 734 C CA . LEU A 1 88 ? 10.927 -10.630 -11.058 1.00 85.44 88 LEU A CA 1
ATOM 735 C C . LEU A 1 88 ? 11.167 -10.557 -12.580 1.00 85.44 88 LEU A C 1
ATOM 737 O O . LEU A 1 88 ? 10.257 -10.787 -13.372 1.00 85.44 88 LEU A O 1
ATOM 741 N N . GLN A 1 89 ? 12.411 -10.351 -13.010 1.00 83.56 89 GLN A N 1
ATOM 742 C CA . GLN A 1 89 ? 12.791 -10.356 -14.431 1.00 83.56 89 GLN A CA 1
ATOM 743 C C . GLN A 1 89 ? 12.548 -11.703 -15.118 1.00 83.56 89 GLN A C 1
ATOM 745 O O . GLN A 1 89 ? 12.345 -11.768 -16.325 1.00 83.56 89 GLN A O 1
ATOM 750 N N . LYS A 1 90 ? 12.555 -12.802 -14.360 1.00 81.75 90 LYS A N 1
ATOM 751 C CA . LYS A 1 90 ? 12.278 -14.129 -14.910 1.00 81.75 90 LYS A CA 1
ATOM 752 C C . LYS A 1 90 ? 10.778 -14.430 -14.992 1.00 81.75 90 LYS A C 1
ATOM 754 O O . LYS A 1 90 ? 10.449 -15.484 -15.535 1.00 81.75 90 LYS A O 1
ATOM 759 N N . ILE A 1 91 ? 9.897 -13.671 -14.326 1.00 74.88 91 ILE A N 1
ATOM 760 C CA . ILE A 1 91 ? 8.438 -13.932 -14.313 1.00 74.88 91 ILE A CA 1
ATOM 761 C C . ILE A 1 91 ? 7.676 -13.053 -15.304 1.00 74.88 91 ILE A C 1
ATOM 763 O O . ILE A 1 91 ? 6.613 -13.466 -15.759 1.00 74.88 91 ILE A O 1
ATOM 767 N N . THR A 1 92 ? 8.198 -11.876 -15.650 1.00 79.19 92 THR A N 1
ATOM 768 C CA . THR A 1 92 ? 7.496 -10.915 -16.503 1.00 79.19 92 THR A CA 1
ATOM 769 C C . THR A 1 92 ? 8.423 -10.289 -17.539 1.00 79.19 92 THR A C 1
ATOM 771 O O . THR A 1 92 ? 9.607 -10.080 -17.287 1.00 79.19 92 THR A O 1
ATOM 774 N N . THR A 1 93 ? 7.856 -9.974 -18.701 1.00 75.62 93 THR A N 1
ATOM 775 C CA . THR A 1 93 ? 8.455 -9.129 -19.746 1.00 75.62 93 THR A CA 1
ATOM 776 C C . THR A 1 93 ? 8.025 -7.661 -19.622 1.00 75.62 93 THR A C 1
ATOM 778 O O . THR A 1 93 ? 8.485 -6.826 -20.391 1.00 75.62 93 THR A O 1
ATOM 781 N N . HIS A 1 94 ? 7.133 -7.355 -18.672 1.00 83.25 94 HIS A N 1
ATOM 782 C CA . HIS A 1 94 ? 6.600 -6.026 -18.364 1.00 83.25 94 HIS A CA 1
ATOM 783 C C . HIS A 1 94 ? 6.938 -5.658 -16.914 1.00 83.25 94 HIS A C 1
ATOM 785 O O . HIS A 1 94 ? 6.064 -5.476 -16.058 1.00 83.25 94 HIS A O 1
ATOM 791 N N . LEU A 1 95 ? 8.233 -5.606 -16.615 1.00 88.38 95 LEU A N 1
ATOM 792 C CA . LEU A 1 95 ? 8.755 -5.324 -15.287 1.00 88.38 95 LEU A CA 1
ATOM 793 C C . LEU A 1 95 ? 8.301 -3.951 -14.790 1.00 88.38 95 LEU A C 1
ATOM 795 O O . LEU A 1 95 ? 7.930 -3.837 -13.625 1.00 88.38 95 LEU A O 1
ATOM 799 N N . SER A 1 96 ? 8.261 -2.930 -15.652 1.00 90.56 96 SER A N 1
ATOM 800 C CA . SER A 1 96 ? 7.820 -1.591 -15.229 1.00 90.56 96 SER A CA 1
ATOM 801 C C . SER A 1 96 ? 6.357 -1.559 -14.789 1.00 90.56 96 SER A C 1
ATOM 803 O O . SER A 1 96 ? 6.008 -0.859 -13.837 1.00 90.56 96 SER A O 1
ATOM 805 N N . GLY A 1 97 ? 5.500 -2.348 -15.441 1.00 89.31 97 GLY A N 1
ATOM 806 C CA . GLY A 1 97 ? 4.099 -2.492 -15.060 1.00 89.31 97 GLY A CA 1
ATOM 807 C C . GLY A 1 97 ? 3.949 -3.199 -13.714 1.00 89.31 97 GLY A C 1
ATOM 808 O O . GLY A 1 97 ? 3.218 -2.727 -12.849 1.00 89.31 97 GLY A O 1
ATOM 809 N N . VAL A 1 98 ? 4.697 -4.285 -13.499 1.00 89.31 98 VAL A N 1
ATOM 810 C CA . VAL A 1 98 ? 4.682 -5.023 -12.226 1.00 89.31 98 VAL A CA 1
ATOM 811 C C . VAL A 1 98 ? 5.220 -4.174 -11.074 1.00 89.31 98 VAL A C 1
ATOM 813 O O . VAL A 1 98 ? 4.593 -4.121 -10.020 1.00 89.31 98 VAL A O 1
ATOM 816 N N . ILE A 1 99 ? 6.348 -3.480 -11.255 1.00 91.62 99 ILE A N 1
ATOM 817 C CA . ILE A 1 99 ? 6.908 -2.585 -10.229 1.00 91.62 99 ILE A CA 1
ATOM 818 C C . ILE A 1 99 ? 5.921 -1.467 -9.895 1.00 91.62 99 ILE A C 1
ATOM 820 O O . ILE A 1 99 ? 5.693 -1.195 -8.715 1.00 91.62 99 ILE A O 1
ATOM 824 N N . HIS A 1 100 ? 5.302 -0.861 -10.911 1.00 91.88 100 HIS A N 1
ATOM 825 C CA . HIS A 1 100 ? 4.277 0.154 -10.705 1.00 91.88 100 HIS A CA 1
ATOM 826 C C . HIS A 1 100 ? 3.102 -0.380 -9.883 1.00 91.88 100 HIS A C 1
ATOM 828 O O . HIS A 1 100 ? 2.715 0.242 -8.898 1.00 91.88 100 HIS A O 1
ATOM 834 N N . GLU A 1 101 ? 2.576 -1.550 -10.237 1.00 90.94 101 GLU A N 1
ATOM 835 C CA . GLU A 1 101 ? 1.436 -2.145 -9.543 1.00 90.94 101 GLU A CA 1
ATOM 836 C C . GLU A 1 101 ? 1.781 -2.491 -8.086 1.00 90.94 101 GLU A C 1
ATOM 838 O O . GLU A 1 101 ? 1.015 -2.196 -7.168 1.00 90.94 101 GLU A O 1
ATOM 843 N N . ILE A 1 102 ? 2.987 -3.012 -7.831 1.00 92.25 102 ILE A N 1
ATOM 844 C CA . ILE A 1 102 ? 3.479 -3.224 -6.462 1.00 92.25 102 ILE A CA 1
ATOM 845 C C . ILE A 1 102 ? 3.521 -1.894 -5.699 1.00 92.25 102 ILE A C 1
ATOM 847 O O . ILE A 1 102 ? 3.077 -1.841 -4.555 1.00 92.25 102 ILE A O 1
ATOM 851 N N . GLN A 1 103 ? 4.009 -0.811 -6.311 1.00 92.19 103 GLN A N 1
ATOM 852 C CA . GLN A 1 103 ? 4.038 0.516 -5.684 1.00 92.19 103 GLN A CA 1
ATOM 853 C C . GLN A 1 103 ? 2.632 1.086 -5.434 1.00 92.19 103 GLN A C 1
ATOM 855 O O . GLN A 1 103 ? 2.427 1.765 -4.429 1.00 92.19 103 GLN A O 1
ATOM 860 N N . VAL A 1 104 ? 1.652 0.800 -6.294 1.00 91.62 104 VAL A N 1
ATOM 861 C CA . VAL A 1 104 ? 0.245 1.182 -6.086 1.00 91.62 104 VAL A CA 1
ATOM 862 C C . VAL A 1 104 ? -0.334 0.457 -4.865 1.00 91.62 104 VAL A C 1
ATOM 864 O O . VAL A 1 104 ? -0.924 1.093 -3.983 1.00 91.62 104 VAL A O 1
ATOM 867 N N . TRP A 1 105 ? -0.114 -0.856 -4.760 1.00 92.19 105 TRP A N 1
ATOM 868 C CA . TRP A 1 105 ? -0.645 -1.674 -3.666 1.00 92.19 105 TRP A CA 1
ATOM 869 C C . TRP A 1 105 ? 0.082 -1.497 -2.338 1.00 92.19 105 TRP A C 1
ATOM 871 O O . TRP A 1 105 ? -0.576 -1.399 -1.306 1.00 92.19 105 TRP A O 1
ATOM 881 N N . ALA A 1 106 ? 1.411 -1.440 -2.342 1.00 92.25 106 ALA A N 1
ATOM 882 C CA . ALA A 1 106 ? 2.236 -1.372 -1.136 1.00 92.25 106 ALA A CA 1
ATOM 883 C C . ALA A 1 106 ? 2.623 0.060 -0.731 1.00 92.25 106 ALA A C 1
ATOM 885 O O . ALA A 1 106 ? 2.963 0.311 0.429 1.00 92.25 106 ALA A O 1
ATOM 886 N N . GLY A 1 107 ? 2.570 1.019 -1.659 1.00 89.19 107 GLY A N 1
ATOM 887 C CA . GLY A 1 107 ? 3.062 2.376 -1.435 1.00 89.19 107 GLY A CA 1
ATOM 888 C C . GLY A 1 107 ? 4.549 2.393 -1.078 1.00 89.19 107 GLY A C 1
ATOM 889 O O . GLY A 1 107 ? 5.337 1.583 -1.558 1.00 89.19 107 GLY A O 1
ATOM 890 N N . SER A 1 108 ? 4.935 3.306 -0.186 1.00 86.06 108 SER A N 1
ATOM 891 C CA . SER A 1 108 ? 6.317 3.432 0.302 1.00 86.06 108 SER A CA 1
ATOM 892 C C . SER A 1 108 ? 6.644 2.489 1.470 1.00 86.06 108 SER A C 1
ATOM 894 O O . SER A 1 108 ? 7.628 2.704 2.176 1.00 86.06 108 SER A O 1
ATOM 896 N N . GLN A 1 109 ? 5.812 1.473 1.729 1.00 88.44 109 GLN A N 1
ATOM 897 C CA . GLN A 1 109 ? 6.003 0.575 2.865 1.00 88.44 109 GLN A CA 1
ATOM 898 C C . GLN A 1 109 ? 6.862 -0.631 2.489 1.00 88.44 109 GLN A C 1
ATOM 900 O O . GLN A 1 109 ? 6.469 -1.469 1.675 1.00 88.44 109 GLN A O 1
ATOM 905 N N . SER A 1 110 ? 8.020 -0.753 3.139 1.00 92.12 110 SER A N 1
ATOM 906 C CA . SER A 1 110 ? 8.963 -1.856 2.934 1.00 92.12 110 SER A CA 1
ATOM 907 C C . SER A 1 110 ? 8.344 -3.218 3.261 1.00 92.12 110 SER A C 1
ATOM 909 O O . SER A 1 110 ? 8.461 -4.142 2.462 1.00 92.12 110 SER A O 1
ATOM 911 N N . LEU A 1 111 ? 7.605 -3.331 4.372 1.00 90.88 111 LEU A N 1
ATOM 912 C CA . LEU A 1 111 ? 6.937 -4.576 4.767 1.00 90.88 111 LEU A CA 1
ATOM 913 C C . LEU A 1 111 ? 5.953 -5.061 3.692 1.00 90.88 111 LEU A C 1
ATOM 915 O O . LEU A 1 111 ? 6.043 -6.207 3.255 1.00 90.88 111 LEU A O 1
ATOM 919 N N . LEU A 1 112 ? 5.043 -4.188 3.242 1.00 91.31 112 LEU A N 1
ATOM 920 C CA . LEU A 1 112 ? 4.069 -4.521 2.198 1.00 91.31 112 LEU A CA 1
ATOM 921 C C . LEU A 1 112 ? 4.769 -4.871 0.885 1.00 91.31 112 LEU A C 1
ATOM 923 O O . LEU A 1 112 ? 4.445 -5.886 0.276 1.00 91.31 112 LEU A O 1
ATOM 927 N N . THR A 1 113 ? 5.772 -4.081 0.489 1.00 93.56 113 THR A N 1
ATOM 928 C CA . THR A 1 113 ? 6.543 -4.327 -0.738 1.00 93.56 113 THR A CA 1
ATOM 929 C C . THR A 1 113 ? 7.193 -5.707 -0.696 1.00 93.56 113 THR A C 1
ATOM 931 O O . THR A 1 113 ? 7.085 -6.475 -1.649 1.00 93.56 113 THR A O 1
ATOM 934 N N . GLU A 1 114 ? 7.838 -6.063 0.419 1.00 92.81 114 GLU A N 1
ATOM 935 C CA . GLU A 1 114 ? 8.466 -7.372 0.565 1.00 92.81 114 GLU A CA 1
ATOM 936 C C . GLU A 1 114 ? 7.436 -8.508 0.531 1.00 92.81 114 GLU A C 1
ATOM 938 O O . GLU A 1 114 ? 7.679 -9.511 -0.140 1.00 92.81 114 GLU A O 1
ATOM 943 N N . GLN A 1 115 ? 6.278 -8.358 1.181 1.00 90.62 115 GLN A N 1
ATOM 944 C CA . GLN A 1 115 ? 5.219 -9.371 1.131 1.00 90.62 115 GLN A CA 1
ATOM 945 C C . GLN A 1 115 ? 4.701 -9.591 -0.296 1.00 90.62 115 GLN A C 1
ATOM 947 O O . GLN A 1 115 ? 4.609 -10.738 -0.734 1.00 90.62 115 GLN A O 1
ATOM 952 N N . VAL A 1 116 ? 4.420 -8.521 -1.049 1.00 90.50 116 VAL A N 1
ATOM 953 C CA . VAL A 1 116 ? 3.950 -8.638 -2.439 1.00 90.50 116 VAL A CA 1
ATOM 954 C C . VAL A 1 116 ? 5.022 -9.289 -3.323 1.00 90.50 116 VAL A C 1
ATOM 956 O O . VAL A 1 116 ? 4.725 -10.244 -4.041 1.00 90.50 116 VAL A O 1
ATOM 959 N N . CYS A 1 117 ? 6.285 -8.862 -3.220 1.00 90.44 117 CYS A N 1
ATOM 960 C CA . CYS A 1 117 ? 7.395 -9.471 -3.961 1.00 90.44 117 CYS A CA 1
ATOM 961 C C . CYS A 1 117 ? 7.562 -10.967 -3.640 1.00 90.44 117 CYS A C 1
ATOM 963 O O . CYS A 1 117 ? 7.706 -11.787 -4.547 1.00 90.44 117 CYS A O 1
ATOM 965 N N . GLN A 1 118 ? 7.506 -11.350 -2.361 1.00 89.12 118 GLN A N 1
ATOM 966 C CA . GLN A 1 118 ? 7.585 -12.755 -1.954 1.00 89.12 118 GLN A CA 1
ATOM 967 C C . GLN A 1 118 ? 6.423 -13.583 -2.502 1.00 89.12 118 GLN A C 1
ATOM 969 O O . GLN A 1 118 ? 6.634 -14.728 -2.905 1.00 89.12 118 GLN A O 1
ATOM 974 N N . LEU A 1 119 ? 5.207 -13.030 -2.508 1.00 86.81 119 LEU A N 1
ATOM 975 C CA . LEU A 1 119 ? 4.040 -13.701 -3.072 1.00 86.81 119 LEU A CA 1
ATOM 976 C C . LEU A 1 119 ? 4.213 -13.948 -4.567 1.00 86.81 119 LEU A C 1
ATOM 978 O O . LEU A 1 119 ? 4.017 -15.078 -5.001 1.00 86.81 119 LEU A O 1
ATOM 982 N N . LEU A 1 120 ? 4.659 -12.947 -5.329 1.00 85.56 120 LEU A N 1
ATOM 983 C CA . LEU A 1 120 ? 4.900 -13.080 -6.769 1.00 85.56 120 LEU A CA 1
ATOM 984 C C . LEU A 1 120 ? 5.941 -14.162 -7.083 1.00 85.56 120 LEU A C 1
ATOM 986 O O . LEU A 1 120 ? 5.722 -15.011 -7.947 1.00 85.56 120 LEU A O 1
ATOM 990 N N . VAL A 1 121 ? 7.048 -14.191 -6.336 1.00 85.12 121 VAL A N 1
ATOM 991 C CA . VAL A 1 121 ? 8.097 -15.206 -6.522 1.00 85.12 121 VAL A CA 1
ATOM 992 C C . VAL A 1 121 ? 7.614 -16.607 -6.127 1.00 85.12 121 VAL A C 1
ATOM 994 O O . VAL A 1 121 ? 7.933 -17.576 -6.811 1.00 85.12 121 VAL A O 1
ATOM 997 N N . LYS A 1 122 ? 6.818 -16.746 -5.058 1.00 82.81 122 LYS A N 1
ATOM 998 C CA . LYS A 1 122 ? 6.251 -18.044 -4.642 1.00 82.81 122 LYS A CA 1
ATOM 999 C C . LYS A 1 122 ? 5.189 -18.557 -5.610 1.00 82.81 122 LYS A C 1
ATOM 1001 O O . LYS A 1 122 ? 5.152 -19.755 -5.880 1.00 82.81 122 LYS A O 1
ATOM 1006 N N . ALA A 1 123 ? 4.345 -17.666 -6.122 1.00 73.94 123 ALA A N 1
ATOM 1007 C CA . ALA A 1 123 ? 3.251 -17.986 -7.030 1.00 73.94 123 ALA A CA 1
ATOM 1008 C C . ALA A 1 123 ? 3.758 -18.623 -8.338 1.00 73.94 123 ALA A C 1
ATOM 1010 O O . ALA A 1 123 ? 3.104 -19.509 -8.871 1.00 73.94 123 ALA A O 1
ATOM 1011 N N . ARG A 1 124 ? 4.978 -18.276 -8.773 1.00 67.25 124 ARG A N 1
ATOM 1012 C CA . ARG A 1 124 ? 5.702 -18.913 -9.888 1.00 67.25 124 ARG A CA 1
ATOM 1013 C C . ARG A 1 124 ? 5.971 -20.412 -9.685 1.00 67.25 124 ARG A C 1
ATOM 1015 O O . ARG A 1 124 ? 6.038 -21.162 -10.655 1.00 67.25 124 ARG A O 1
ATOM 1022 N N . SER A 1 125 ? 6.184 -20.854 -8.445 1.00 62.38 125 SER A N 1
ATOM 1023 C CA . SER A 1 125 ? 6.536 -22.249 -8.139 1.00 62.38 125 SER A CA 1
ATOM 1024 C C . SER A 1 125 ? 5.338 -23.207 -8.224 1.00 62.38 125 SER A C 1
ATOM 1026 O O . SER A 1 125 ? 5.531 -24.420 -8.183 1.00 62.38 125 SER A O 1
ATOM 1028 N N . GLY A 1 126 ? 4.113 -22.683 -8.355 1.00 53.59 126 GLY A N 1
ATOM 1029 C CA . GLY A 1 126 ? 2.909 -23.433 -8.719 1.00 53.59 126 GLY A CA 1
ATOM 1030 C C . G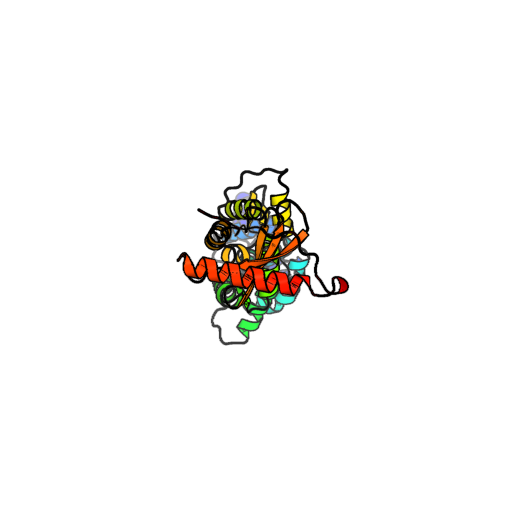LY A 1 126 ? 2.404 -22.987 -10.093 1.00 53.59 126 GLY A C 1
ATOM 1031 O O . GLY A 1 126 ? 2.634 -21.855 -10.490 1.00 53.59 126 GLY A O 1
ATOM 1032 N N . SER A 1 127 ? 1.751 -23.874 -10.844 1.00 50.22 127 SER A N 1
ATOM 1033 C CA . SER A 1 127 ? 1.306 -23.654 -12.231 1.00 50.22 127 SER A CA 1
ATOM 1034 C C . SER A 1 127 ? 0.339 -22.470 -12.419 1.00 50.22 127 SER A C 1
ATOM 1036 O O . SER A 1 127 ? -0.861 -22.680 -12.589 1.00 50.22 127 SER A O 1
ATOM 1038 N N . ILE A 1 128 ? 0.845 -21.236 -12.442 1.00 45.88 128 ILE A N 1
ATOM 1039 C CA . ILE A 1 128 ? 0.104 -20.053 -12.887 1.00 45.88 128 ILE A CA 1
ATOM 1040 C C . ILE A 1 128 ? 0.586 -19.708 -14.300 1.00 45.88 128 ILE A C 1
ATOM 1042 O O . ILE A 1 128 ? 1.735 -19.295 -14.473 1.00 45.88 128 ILE A O 1
ATOM 1046 N N . PRO A 1 129 ? -0.254 -19.905 -15.327 1.00 42.84 129 PRO A N 1
ATOM 1047 C CA . PRO A 1 129 ? 0.042 -19.443 -16.671 1.00 42.84 129 PRO A CA 1
ATOM 1048 C C . PRO A 1 129 ? -0.102 -17.912 -16.699 1.00 42.84 129 PRO A C 1
ATOM 1050 O O . PRO A 1 129 ? -1.089 -17.371 -16.208 1.00 42.84 129 PRO A O 1
ATOM 1053 N N . ASP A 1 130 ? 0.880 -17.223 -17.275 1.00 47.94 130 ASP A N 1
ATOM 1054 C CA . ASP A 1 130 ? 0.854 -15.791 -17.621 1.00 47.94 130 ASP A CA 1
ATOM 1055 C C . ASP A 1 130 ? 1.027 -14.737 -16.511 1.00 47.94 130 ASP A C 1
ATOM 1057 O O . ASP A 1 130 ? 0.335 -13.721 -16.495 1.00 47.94 130 ASP A O 1
ATOM 1061 N N . SER A 1 131 ? 2.087 -14.850 -15.703 1.00 50.78 131 SER A N 1
ATOM 1062 C CA . SER A 1 131 ? 2.651 -13.764 -14.863 1.00 50.78 131 SER A CA 1
ATOM 1063 C C . SER A 1 131 ? 3.186 -12.534 -15.628 1.00 50.78 131 SER A C 1
ATOM 1065 O O . SER A 1 131 ? 4.074 -11.831 -15.149 1.00 50.78 131 SER A O 1
ATOM 1067 N N . ARG A 1 132 ? 2.666 -12.274 -16.832 1.00 54.22 132 ARG A N 1
ATOM 1068 C CA . ARG A 1 132 ? 3.082 -11.198 -17.742 1.00 54.22 132 ARG A CA 1
ATOM 1069 C C . ARG A 1 132 ? 2.305 -9.896 -17.526 1.00 54.22 132 ARG A C 1
ATOM 1071 O O . ARG A 1 132 ? 2.808 -8.847 -17.907 1.00 54.22 132 ARG A O 1
ATOM 1078 N N . ASP A 1 133 ? 1.118 -9.948 -16.923 1.00 66.44 133 ASP A N 1
ATOM 1079 C CA . ASP A 1 133 ? 0.211 -8.797 -16.812 1.00 66.44 133 ASP A CA 1
ATOM 1080 C C . ASP A 1 133 ? 0.233 -8.185 -15.394 1.00 66.44 133 ASP A C 1
ATOM 1082 O O . ASP A 1 133 ? 0.057 -8.926 -14.418 1.00 66.44 133 ASP A O 1
ATOM 1086 N N . PRO A 1 134 ? 0.404 -6.853 -15.250 1.00 66.88 134 PRO A N 1
ATOM 1087 C CA . PRO A 1 134 ? 0.121 -6.121 -14.012 1.00 66.88 134 PRO A CA 1
ATOM 1088 C C . PRO A 1 134 ? -1.172 -6.557 -13.304 1.00 66.88 134 PRO A C 1
ATOM 1090 O O . PRO A 1 134 ? -1.180 -6.674 -12.079 1.00 66.88 134 PRO A O 1
ATOM 1093 N N . GLY A 1 135 ? -2.225 -6.922 -14.047 1.00 69.44 135 GLY A N 1
ATOM 1094 C CA . GLY A 1 135 ? -3.490 -7.404 -13.477 1.00 69.44 135 GLY A CA 1
ATOM 1095 C C . GLY A 1 135 ? -3.372 -8.655 -12.589 1.00 69.44 135 GLY A C 1
ATOM 1096 O O . GLY A 1 135 ? -4.203 -8.872 -11.705 1.00 69.44 135 GLY A O 1
ATOM 1097 N N . GLN A 1 136 ? -2.322 -9.471 -12.744 1.00 76.69 136 GLN A N 1
ATOM 1098 C CA . GLN A 1 136 ? -2.089 -10.605 -11.842 1.00 76.69 136 GLN A CA 1
ATOM 1099 C C . GLN A 1 136 ? -1.604 -10.179 -10.454 1.00 76.69 136 GLN A C 1
ATOM 1101 O O . GLN A 1 136 ? -1.904 -10.864 -9.473 1.00 76.69 136 GLN A 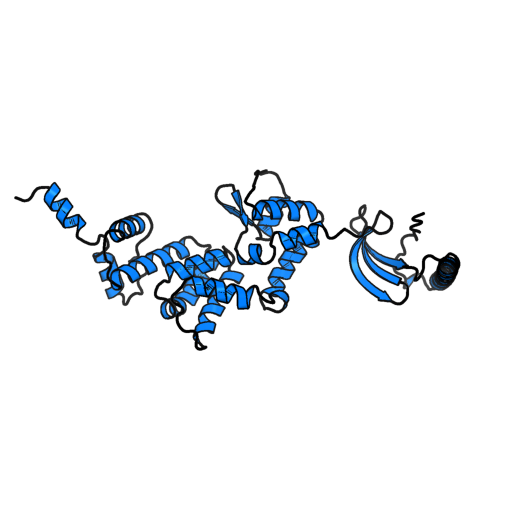O 1
ATOM 1106 N N . VAL A 1 137 ? -0.880 -9.059 -10.349 1.00 82.19 137 VAL A N 1
ATOM 1107 C CA . VAL A 1 137 ? -0.434 -8.531 -9.052 1.00 82.19 137 VAL A CA 1
ATOM 1108 C C . VAL A 1 137 ? -1.657 -8.172 -8.214 1.00 82.19 137 VAL A C 1
ATOM 1110 O O . VAL A 1 137 ? -1.752 -8.621 -7.074 1.00 82.19 137 VAL A O 1
ATOM 1113 N N . GLU A 1 138 ? -2.629 -7.463 -8.795 1.00 85.44 138 GLU A N 1
ATOM 1114 C CA . GLU A 1 138 ? -3.894 -7.145 -8.126 1.00 85.44 138 GLU A CA 1
ATOM 1115 C C . GLU A 1 138 ? -4.611 -8.412 -7.638 1.00 85.44 138 GLU A C 1
ATOM 1117 O O . GLU A 1 138 ? -4.978 -8.498 -6.463 1.00 85.44 138 GLU A O 1
ATOM 1122 N N . LEU A 1 139 ? -4.786 -9.417 -8.504 1.00 81.88 139 LEU A N 1
ATOM 1123 C CA . LEU A 1 139 ? -5.477 -10.657 -8.136 1.00 81.88 139 LEU A CA 1
ATOM 1124 C C . LEU A 1 139 ? -4.799 -11.365 -6.957 1.00 81.88 139 LEU A C 1
ATOM 1126 O O . LEU A 1 139 ? -5.481 -11.762 -6.011 1.00 81.88 139 LEU A O 1
ATOM 1130 N N . LEU A 1 140 ? -3.468 -11.479 -6.982 1.00 83.81 140 LEU A N 1
ATOM 1131 C CA . LEU A 1 140 ? -2.698 -12.115 -5.913 1.00 83.81 140 LEU A CA 1
ATOM 1132 C C . LEU A 1 140 ? -2.761 -11.322 -4.607 1.00 83.81 140 LEU A C 1
ATOM 1134 O O . LEU A 1 140 ? -2.923 -11.910 -3.536 1.00 83.81 140 LEU A O 1
ATOM 1138 N N . VAL A 1 141 ? -2.658 -9.995 -4.677 1.00 86.81 141 VAL A N 1
ATOM 1139 C CA . VAL A 1 141 ? -2.792 -9.129 -3.501 1.00 86.81 141 VAL A CA 1
ATOM 1140 C C . VAL A 1 141 ? -4.183 -9.301 -2.891 1.00 86.81 141 VAL A C 1
ATOM 1142 O O . VAL A 1 141 ? -4.302 -9.548 -1.689 1.00 86.81 141 VAL A O 1
ATOM 1145 N N . ARG A 1 142 ? -5.240 -9.279 -3.707 1.00 86.56 142 ARG A N 1
ATOM 1146 C CA . ARG A 1 142 ? -6.611 -9.483 -3.229 1.00 86.56 142 ARG A CA 1
ATOM 1147 C C . ARG A 1 142 ? -6.802 -10.853 -2.577 1.00 86.56 142 ARG A C 1
ATOM 1149 O O . ARG A 1 142 ? -7.338 -10.915 -1.474 1.00 86.56 142 ARG A O 1
ATOM 1156 N N . SER A 1 143 ? -6.340 -11.936 -3.198 1.00 82.81 143 SER A N 1
ATOM 1157 C CA . SER A 1 143 ? -6.583 -13.297 -2.695 1.00 82.81 143 SER A CA 1
ATOM 1158 C C . SER A 1 143 ? -5.707 -13.695 -1.501 1.00 82.81 143 SER A C 1
ATOM 1160 O O . SER A 1 143 ? -6.128 -14.500 -0.667 1.00 82.81 143 SER A O 1
ATOM 1162 N N . TYR A 1 144 ? -4.480 -13.171 -1.409 1.00 81.81 144 TYR A N 1
ATOM 1163 C CA . TYR A 1 144 ? -3.507 -13.601 -0.396 1.00 81.81 144 TYR A CA 1
ATOM 1164 C C . TYR A 1 144 ? -3.209 -12.562 0.686 1.00 81.81 144 TYR A C 1
ATOM 1166 O O . TYR A 1 144 ? -2.790 -12.964 1.773 1.00 81.81 144 TYR A O 1
ATOM 1174 N N . LEU A 1 145 ? -3.414 -11.267 0.426 1.00 84.12 145 LEU A N 1
ATOM 1175 C CA . LEU A 1 145 ? -3.158 -10.203 1.406 1.00 84.12 145 LEU A CA 1
ATOM 1176 C C . LEU A 1 145 ? -4.429 -9.558 1.950 1.00 84.12 145 LEU A C 1
ATOM 1178 O O . LEU A 1 145 ? -4.431 -9.187 3.118 1.00 84.12 145 LEU A O 1
ATOM 1182 N N . ILE A 1 146 ? -5.482 -9.423 1.140 1.00 86.50 146 ILE A N 1
ATOM 1183 C CA . ILE A 1 146 ? -6.727 -8.749 1.547 1.00 86.50 146 ILE A CA 1
ATOM 1184 C C . ILE A 1 146 ? -7.765 -9.757 2.041 1.00 86.50 146 ILE A C 1
ATOM 1186 O O . ILE A 1 146 ? -8.374 -9.564 3.092 1.00 86.50 146 ILE A O 1
ATOM 1190 N N . GLN A 1 147 ? -7.974 -10.850 1.307 1.00 83.12 147 GLN A N 1
ATOM 1191 C CA . GLN A 1 147 ? -8.908 -11.885 1.724 1.00 83.12 147 GLN A CA 1
ATOM 1192 C C . GLN A 1 147 ? -8.376 -12.609 2.965 1.00 83.12 147 GLN A C 1
ATOM 1194 O O . GLN A 1 147 ? -7.280 -13.180 2.946 1.00 83.12 147 GLN A O 1
ATOM 1199 N N . ASP A 1 148 ? -9.197 -12.612 4.018 1.00 79.31 148 ASP A N 1
ATOM 1200 C CA . ASP A 1 148 ? -8.873 -13.217 5.314 1.00 79.31 148 ASP A CA 1
ATOM 1201 C C . ASP A 1 148 ? -7.587 -12.638 5.936 1.00 79.31 148 ASP A C 1
ATOM 1203 O O . ASP A 1 148 ? -6.805 -13.341 6.578 1.00 79.31 148 ASP A O 1
ATOM 1207 N N . TRP A 1 149 ? -7.339 -11.339 5.711 1.00 85.75 149 TRP A N 1
ATOM 1208 C CA . TRP A 1 149 ? -6.109 -10.658 6.125 1.00 85.75 149 TRP A CA 1
ATOM 1209 C C . TRP A 1 149 ? -5.805 -10.809 7.624 1.00 85.75 149 TRP A C 1
ATOM 1211 O O . TRP A 1 149 ? -4.635 -10.872 8.002 1.00 85.75 149 TRP A O 1
ATOM 1221 N N . GLU A 1 150 ? -6.830 -10.934 8.475 1.00 83.69 150 GLU A N 1
ATOM 1222 C CA . GLU A 1 150 ? -6.703 -11.082 9.933 1.00 83.69 150 GLU A CA 1
ATOM 1223 C C . GLU A 1 150 ? -5.916 -12.331 10.359 1.00 83.69 150 GLU A C 1
ATOM 1225 O O . GLU A 1 150 ? -5.263 -12.317 11.410 1.00 83.69 150 GLU A O 1
ATOM 1230 N N . ASN A 1 151 ? -5.960 -13.386 9.538 1.00 79.12 151 ASN A N 1
ATOM 1231 C CA . ASN A 1 151 ? -5.304 -14.676 9.766 1.00 79.12 151 ASN A CA 1
ATOM 1232 C C . ASN A 1 151 ? -4.008 -14.838 8.950 1.00 79.12 151 ASN A C 1
ATOM 1234 O O . ASN A 1 151 ? -3.377 -15.900 8.957 1.00 79.12 151 ASN A O 1
ATOM 1238 N N . ARG A 1 152 ? -3.591 -13.795 8.224 1.00 79.62 152 ARG A N 1
ATOM 1239 C CA . ARG A 1 152 ? -2.361 -13.776 7.419 1.00 79.62 152 ARG A CA 1
ATOM 1240 C C . ARG A 1 152 ? -1.201 -13.174 8.223 1.00 79.62 152 ARG A C 1
ATOM 1242 O O . ARG A 1 152 ? -1.435 -12.434 9.174 1.00 79.62 152 ARG A O 1
ATOM 1249 N N . PRO A 1 153 ? 0.063 -13.383 7.806 1.00 74.94 153 PRO A N 1
ATOM 1250 C CA . PRO A 1 153 ? 1.218 -12.725 8.428 1.00 74.94 153 PRO A CA 1
ATOM 1251 C C . PRO A 1 153 ? 1.127 -11.191 8.453 1.00 74.94 153 PRO A C 1
ATOM 1253 O O . PRO A 1 153 ? 1.653 -10.559 9.363 1.00 74.94 153 PRO A O 1
ATOM 1256 N N . LEU A 1 154 ? 0.433 -10.592 7.477 1.00 80.44 154 LEU A N 1
ATOM 1257 C CA . LEU A 1 154 ? 0.183 -9.150 7.435 1.00 80.44 154 LEU A CA 1
ATOM 1258 C C . LEU A 1 154 ? -0.872 -8.689 8.462 1.00 80.44 154 LEU A C 1
ATOM 1260 O O . LEU A 1 154 ? -0.959 -7.502 8.773 1.00 80.44 154 LEU A O 1
ATOM 1264 N N . GLY A 1 155 ? -1.644 -9.623 9.020 1.00 84.75 155 GLY A N 1
ATOM 1265 C CA . GLY A 1 155 ? -2.739 -9.351 9.939 1.00 84.75 155 GLY A CA 1
ATOM 1266 C C . GLY A 1 155 ? -2.318 -8.621 11.201 1.00 84.75 155 GLY A C 1
ATOM 1267 O O . GLY A 1 155 ? -2.981 -7.671 11.591 1.00 84.75 155 GLY A O 1
ATOM 1268 N N . GLU A 1 156 ? -1.189 -8.984 11.804 1.00 86.94 156 GLU A N 1
ATOM 1269 C CA . GLU A 1 156 ? -0.713 -8.325 13.030 1.00 86.94 156 GLU A CA 1
ATOM 1270 C C . GLU A 1 156 ? -0.335 -6.857 12.793 1.00 86.94 156 GLU A C 1
ATOM 1272 O O . GLU A 1 156 ? -0.645 -5.982 13.603 1.00 86.94 156 GLU A O 1
ATOM 1277 N N . HIS A 1 157 ? 0.267 -6.564 11.639 1.00 89.25 157 HIS A N 1
ATOM 1278 C CA . HIS A 1 157 ? 0.580 -5.195 11.231 1.00 89.25 157 HIS A CA 1
ATOM 1279 C C . HIS A 1 157 ? -0.695 -4.368 11.029 1.00 89.25 157 HIS A C 1
ATOM 1281 O O . HIS A 1 157 ? -0.838 -3.279 11.583 1.00 89.25 157 HIS A O 1
ATOM 1287 N N . LEU A 1 158 ? -1.664 -4.917 10.298 1.00 89.69 158 LEU A N 1
ATOM 1288 C CA . LEU A 1 158 ? -2.943 -4.256 10.042 1.00 89.69 158 LEU A CA 1
ATOM 1289 C C . LEU A 1 158 ? -3.778 -4.079 11.322 1.00 89.69 158 LEU A C 1
ATOM 1291 O O . LEU A 1 158 ? -4.346 -3.009 11.526 1.00 89.69 158 LEU A O 1
ATOM 1295 N N . LYS A 1 159 ? -3.784 -5.060 12.235 1.00 88.12 159 LYS A N 1
ATOM 1296 C CA . LYS A 1 159 ? -4.402 -4.943 13.569 1.00 88.12 159 LYS A CA 1
ATOM 1297 C C . LYS A 1 159 ? -3.737 -3.854 14.404 1.00 88.12 159 LYS A C 1
ATOM 1299 O O . LYS A 1 159 ? -4.428 -3.132 15.112 1.00 88.12 159 LYS A O 1
ATOM 1304 N N . THR A 1 160 ? -2.416 -3.699 14.303 1.00 89.50 160 THR A N 1
ATOM 1305 C CA . THR A 1 160 ? -1.684 -2.629 15.000 1.00 89.50 160 THR A CA 1
ATOM 1306 C C . THR A 1 160 ? -2.103 -1.252 14.481 1.00 89.50 160 THR A C 1
ATOM 1308 O O . THR A 1 160 ? -2.381 -0.352 15.275 1.00 89.50 160 THR A O 1
ATOM 1311 N N . ILE A 1 161 ? -2.216 -1.092 13.158 1.00 91.19 161 ILE A N 1
ATOM 1312 C CA . ILE A 1 161 ? -2.728 0.136 12.528 1.00 91.19 161 ILE A CA 1
ATOM 1313 C C . ILE A 1 161 ? -4.166 0.409 12.978 1.00 91.19 161 ILE A C 1
ATOM 1315 O O . ILE A 1 161 ? -4.480 1.518 13.407 1.00 91.19 161 ILE A O 1
ATOM 1319 N N . GLN A 1 162 ? -5.023 -0.611 12.937 1.00 90.88 162 GLN A N 1
ATOM 1320 C CA . GLN A 1 162 ? -6.412 -0.517 13.367 1.00 90.88 162 GLN A CA 1
ATOM 1321 C C . GLN A 1 162 ? -6.516 -0.080 14.834 1.00 90.88 162 GLN A C 1
ATOM 1323 O O . GLN A 1 162 ? -7.208 0.890 15.140 1.00 90.88 162 GLN A O 1
ATOM 1328 N N . ALA A 1 163 ? -5.794 -0.745 15.738 1.00 86.31 163 ALA A N 1
ATOM 1329 C CA . ALA A 1 163 ? -5.758 -0.405 17.157 1.00 86.31 163 ALA A CA 1
ATOM 1330 C C . ALA A 1 163 ? -5.258 1.029 17.381 1.00 86.31 163 ALA A C 1
ATOM 1332 O O . ALA A 1 163 ? -5.845 1.762 18.170 1.00 86.31 163 ALA A O 1
ATOM 1333 N N . SER A 1 164 ? -4.257 1.473 16.612 1.00 88.69 164 SER A N 1
ATOM 1334 C CA . SER A 1 164 ? -3.725 2.841 16.695 1.00 88.69 164 SER A CA 1
ATOM 1335 C C . SER A 1 164 ? -4.777 3.915 16.390 1.00 88.69 164 SER A C 1
ATOM 1337 O O . SER A 1 164 ? -4.695 5.007 16.945 1.00 88.69 164 SER A O 1
ATOM 1339 N N . ILE A 1 165 ? -5.776 3.624 15.547 1.00 89.94 165 ILE A N 1
ATOM 1340 C CA . I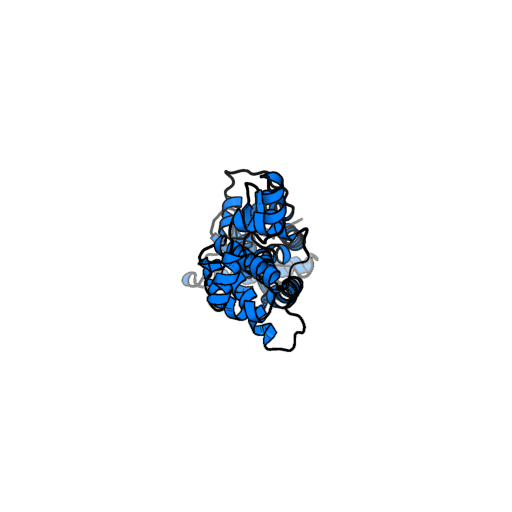LE A 1 165 ? -6.912 4.531 15.303 1.00 89.94 165 ILE A CA 1
ATOM 1341 C C . ILE A 1 165 ? -7.994 4.353 16.373 1.00 89.94 165 ILE A C 1
ATOM 1343 O O . ILE A 1 165 ? -8.537 5.333 16.882 1.00 89.94 165 ILE A O 1
ATOM 1347 N N . LEU A 1 166 ? -8.354 3.104 16.683 1.00 85.56 166 LEU A N 1
ATOM 1348 C CA . LEU A 1 166 ? -9.523 2.800 17.511 1.00 85.56 166 LEU A CA 1
ATOM 1349 C C . LEU A 1 166 ? -9.305 3.081 19.004 1.00 85.56 166 LEU A C 1
ATOM 1351 O O . LEU A 1 166 ? -10.275 3.389 19.696 1.00 85.56 166 LEU A O 1
ATOM 1355 N N . GLU A 1 167 ? -8.067 2.987 19.490 1.00 83.00 167 GLU A N 1
ATOM 1356 C CA . GLU A 1 167 ? -7.691 3.262 20.884 1.00 83.00 167 GLU A CA 1
ATOM 1357 C C . GLU A 1 167 ? -7.279 4.727 21.115 1.00 83.00 167 GLU A C 1
ATOM 1359 O O . GLU A 1 167 ? -7.081 5.144 22.259 1.00 83.00 167 GLU A O 1
ATOM 1364 N N . ALA A 1 168 ? -7.166 5.524 20.047 1.00 82.50 168 ALA A N 1
ATOM 1365 C CA . ALA A 1 168 ? -6.830 6.937 20.141 1.00 82.50 168 ALA A CA 1
ATOM 1366 C C . ALA A 1 168 ? -7.958 7.749 20.799 1.00 82.50 168 ALA A C 1
ATOM 1368 O O . ALA A 1 168 ? -9.147 7.530 20.556 1.00 82.50 168 ALA A O 1
ATOM 1369 N N . GLU A 1 169 ? -7.586 8.750 21.602 1.00 79.44 169 GLU A N 1
ATOM 1370 C CA . GLU A 1 169 ? -8.556 9.622 22.281 1.00 79.44 169 GLU A CA 1
ATOM 1371 C C . GLU A 1 169 ? -9.441 10.378 21.271 1.00 79.44 169 GLU A C 1
ATOM 1373 O O . GLU A 1 169 ? -10.663 10.438 21.429 1.00 79.44 169 GLU A O 1
ATOM 1378 N N . ASN A 1 170 ? -8.822 10.842 20.182 1.00 83.19 170 ASN A N 1
ATOM 1379 C CA . ASN A 1 170 ? -9.402 11.555 19.039 1.00 83.19 170 ASN A CA 1
ATOM 1380 C C . ASN A 1 170 ? -9.818 10.620 17.882 1.00 83.19 170 ASN A C 1
ATOM 1382 O O . ASN A 1 170 ? -9.749 10.981 16.707 1.00 83.19 170 ASN A O 1
ATOM 1386 N N . ARG A 1 171 ? -10.247 9.387 18.196 1.00 85.56 171 ARG A N 1
ATOM 1387 C CA . ARG A 1 171 ? -10.703 8.387 17.211 1.00 85.56 171 ARG A CA 1
ATOM 1388 C C . ARG A 1 171 ? -11.699 8.948 16.189 1.00 85.56 171 ARG A C 1
ATOM 1390 O O . ARG A 1 171 ? -11.606 8.613 15.013 1.00 85.56 171 ARG A O 1
ATOM 1397 N N . LEU A 1 172 ? -12.687 9.733 16.627 1.00 83.75 172 LEU A N 1
ATOM 1398 C CA . LEU A 1 172 ? -13.748 10.224 15.738 1.00 83.75 172 LEU A CA 1
ATOM 1399 C C . LEU A 1 172 ? -13.187 11.209 14.712 1.00 83.75 172 LEU A C 1
ATOM 1401 O O . LEU A 1 172 ? -13.509 11.120 13.529 1.00 83.75 172 LEU A O 1
ATOM 1405 N N . GLU A 1 173 ? -12.318 12.114 15.150 1.00 87.12 173 GLU A N 1
ATOM 1406 C CA . GLU A 1 173 ? -11.616 13.053 14.286 1.00 87.12 173 GLU A CA 1
ATOM 1407 C C . GLU A 1 173 ? -10.700 12.306 13.309 1.00 87.12 173 GLU A C 1
ATOM 1409 O O . GLU A 1 173 ? -10.767 12.558 12.107 1.00 87.12 173 GLU A O 1
ATOM 1414 N N . LEU A 1 174 ? -9.920 11.328 13.787 1.00 90.75 174 LEU A N 1
ATOM 1415 C CA . LEU A 1 174 ? -9.047 10.506 12.940 1.00 90.75 174 LEU A CA 1
ATOM 1416 C C . LEU A 1 174 ? -9.833 9.746 11.864 1.00 90.75 174 LEU A C 1
ATOM 1418 O O . LEU A 1 174 ? -9.446 9.772 10.698 1.00 90.75 174 LEU A O 1
ATOM 1422 N N . LEU A 1 175 ? -10.949 9.109 12.229 1.00 91.06 175 LEU A N 1
ATOM 1423 C CA . LEU A 1 175 ? -11.814 8.394 11.287 1.00 91.06 175 LEU A CA 1
ATOM 1424 C C . LEU A 1 175 ? -12.434 9.343 10.253 1.00 91.06 175 LEU A C 1
ATOM 1426 O O . LEU A 1 175 ? -12.443 9.030 9.065 1.00 91.06 175 LEU A O 1
ATOM 1430 N N . ASN A 1 176 ? -12.899 10.524 10.670 1.00 89.06 176 ASN A N 1
ATOM 1431 C CA . ASN A 1 176 ? -13.467 11.516 9.754 1.00 89.06 176 ASN A CA 1
ATOM 1432 C C . ASN A 1 176 ? -12.425 12.083 8.776 1.00 89.06 176 ASN A C 1
ATOM 1434 O O . ASN A 1 176 ? -12.721 12.245 7.592 1.00 89.06 176 ASN A O 1
ATOM 1438 N N . LEU A 1 177 ? -11.208 12.375 9.241 1.00 89.81 177 LEU A N 1
ATOM 1439 C CA . LEU A 1 177 ? -10.122 12.841 8.371 1.00 89.81 177 LEU A CA 1
ATOM 1440 C C . LEU A 1 177 ? -9.651 11.734 7.428 1.00 89.81 177 LEU A C 1
ATOM 1442 O O . LEU A 1 177 ? -9.409 11.979 6.247 1.00 89.81 177 LEU A O 1
ATOM 1446 N N . TYR A 1 178 ? -9.587 10.497 7.914 1.00 91.81 178 TYR A N 1
ATOM 1447 C CA . TYR A 1 178 ? -9.275 9.359 7.063 1.00 91.81 178 TYR A CA 1
ATOM 1448 C C . TYR A 1 178 ? -10.353 9.129 5.986 1.00 91.81 178 TYR A C 1
ATOM 1450 O O . TYR A 1 178 ? -10.008 8.938 4.821 1.00 91.81 178 TYR A O 1
ATOM 1458 N N . ALA A 1 179 ? -11.644 9.277 6.314 1.00 90.56 179 ALA A N 1
ATOM 1459 C CA . ALA A 1 179 ? -12.732 9.257 5.327 1.00 90.56 179 ALA A CA 1
ATOM 1460 C C . ALA A 1 179 ? -12.583 10.352 4.256 1.00 90.56 179 ALA A C 1
ATOM 1462 O O . ALA A 1 179 ? -12.823 10.107 3.073 1.00 90.56 179 ALA A O 1
ATOM 1463 N N . GLN A 1 180 ? -12.152 11.557 4.642 1.00 88.75 180 GLN A N 1
ATOM 1464 C CA . GLN A 1 180 ? -11.856 12.633 3.688 1.00 88.75 180 GLN A CA 1
ATOM 1465 C C . GLN A 1 180 ? -10.689 12.265 2.760 1.00 88.75 180 GLN A C 1
ATOM 1467 O O . GLN A 1 180 ? -10.755 12.508 1.553 1.00 88.75 180 GLN A O 1
ATOM 1472 N N . ALA A 1 181 ? -9.639 11.632 3.297 1.00 89.31 181 ALA A N 1
ATOM 1473 C CA . ALA A 1 181 ? -8.509 11.154 2.502 1.00 89.31 181 ALA A CA 1
ATOM 1474 C C . ALA A 1 181 ? -8.918 10.056 1.503 1.00 89.31 181 ALA A C 1
ATOM 1476 O O . ALA A 1 181 ? -8.444 10.073 0.366 1.00 89.31 181 ALA A O 1
ATOM 1477 N N . LEU A 1 182 ? -9.825 9.147 1.886 1.00 88.75 182 LEU A N 1
ATOM 1478 C CA . LEU A 1 182 ? -10.385 8.117 0.998 1.00 88.75 182 LEU A CA 1
ATOM 1479 C C . LEU A 1 182 ? -11.168 8.724 -0.175 1.00 88.75 182 LEU A C 1
ATOM 1481 O O . LEU A 1 182 ? -11.036 8.270 -1.310 1.00 88.75 182 LEU A O 1
ATOM 1485 N N . LYS A 1 183 ? -11.944 9.784 0.081 1.00 86.56 183 LYS A N 1
ATOM 1486 C CA . LYS A 1 183 ? -12.734 10.496 -0.941 1.00 86.56 183 LYS A CA 1
ATOM 1487 C C . LYS A 1 183 ? -11.918 11.474 -1.787 1.00 86.56 183 LYS A C 1
ATOM 1489 O O . LYS A 1 183 ? -12.447 12.040 -2.737 1.00 86.56 183 LYS A O 1
ATOM 1494 N N . GLN A 1 184 ? -10.638 11.672 -1.460 1.00 79.50 184 GLN A N 1
ATOM 1495 C CA . GLN A 1 184 ? -9.770 12.691 -2.066 1.00 79.50 184 GLN A CA 1
ATOM 1496 C C . GLN A 1 184 ? -10.308 14.129 -1.900 1.00 79.50 184 GLN A C 1
ATOM 1498 O O . GLN A 1 184 ? -9.942 15.037 -2.649 1.00 79.50 184 GLN A O 1
ATOM 1503 N N . GLU A 1 185 ? -11.150 14.350 -0.890 1.00 69.88 185 GLU A N 1
ATOM 1504 C CA . GLU A 1 185 ? -11.765 15.633 -0.549 1.00 69.88 185 GLU A CA 1
ATOM 1505 C C . GLU A 1 185 ? -10.945 16.296 0.565 1.00 69.88 185 GLU A C 1
ATOM 1507 O O . GLU A 1 185 ? -11.343 16.300 1.726 1.00 69.88 185 GLU A O 1
ATOM 1512 N N . THR A 1 186 ? -9.749 16.809 0.260 1.00 62.88 186 THR A N 1
ATOM 1513 C CA . THR A 1 186 ? -8.903 17.422 1.301 1.00 62.88 186 THR A CA 1
ATOM 1514 C C . THR A 1 186 ? -8.981 18.945 1.286 1.00 62.88 186 THR A C 1
ATOM 1516 O O . THR A 1 186 ? -8.486 19.593 0.363 1.00 62.88 186 THR A O 1
ATOM 1519 N N . THR A 1 187 ? -9.506 19.521 2.370 1.00 58.00 187 THR A N 1
ATOM 1520 C CA . THR A 1 187 ? -9.204 20.908 2.756 1.00 58.00 187 THR A CA 1
ATOM 1521 C C . THR A 1 187 ? -8.033 20.845 3.731 1.00 58.00 187 THR A C 1
ATOM 1523 O O . THR A 1 187 ? -8.156 20.287 4.818 1.00 58.00 187 THR A O 1
ATOM 1526 N N . ILE A 1 188 ? -6.859 21.312 3.310 1.00 58.97 188 ILE A N 1
ATOM 1527 C CA . ILE A 1 188 ? -5.620 21.141 4.078 1.00 58.97 188 ILE A CA 1
ATOM 1528 C C . ILE A 1 188 ? -5.596 22.169 5.209 1.00 58.97 188 ILE A C 1
ATOM 1530 O O . ILE A 1 188 ? -5.432 23.361 4.954 1.00 58.97 188 ILE A O 1
ATOM 1534 N N . ASP A 1 189 ? -5.700 21.705 6.451 1.00 65.38 189 ASP A N 1
ATOM 1535 C CA . ASP A 1 189 ? -5.265 22.475 7.614 1.00 65.38 189 ASP A CA 1
ATOM 1536 C C . ASP A 1 189 ? -3.883 21.967 8.049 1.00 65.38 189 ASP A C 1
ATOM 1538 O O . ASP A 1 189 ? -3.751 20.894 8.642 1.00 65.38 189 ASP A O 1
ATOM 1542 N N . LEU A 1 190 ? -2.838 22.733 7.716 1.00 57.38 190 LEU A N 1
ATOM 1543 C CA . LEU A 1 190 ? -1.434 22.409 8.010 1.00 57.38 190 LEU A CA 1
ATOM 1544 C C . LEU A 1 190 ? -1.129 22.338 9.520 1.00 57.38 190 LEU A C 1
ATOM 1546 O O . LEU A 1 190 ? -0.082 21.811 9.905 1.00 57.38 190 LEU A O 1
ATOM 1550 N N . ASN A 1 191 ? -2.022 22.848 10.375 1.00 62.75 191 ASN A N 1
ATOM 1551 C CA . ASN A 1 191 ? -1.835 22.888 11.826 1.00 62.75 191 ASN A CA 1
ATOM 1552 C C . ASN A 1 191 ? -2.565 21.772 12.579 1.00 62.75 191 ASN A C 1
ATOM 1554 O O . ASN A 1 191 ? -2.415 21.659 13.796 1.00 62.75 191 ASN A O 1
ATOM 1558 N N . ASN A 1 192 ? -3.325 20.934 11.881 1.00 80.69 192 ASN A N 1
ATOM 1559 C CA . ASN A 1 192 ? -4.090 19.867 12.504 1.00 80.69 192 ASN A CA 1
ATOM 1560 C C . ASN A 1 192 ? -3.165 18.683 12.885 1.00 80.69 192 ASN A C 1
ATOM 1562 O O . ASN A 1 192 ? -2.430 18.135 12.056 1.00 80.69 192 ASN A O 1
ATOM 1566 N N . LEU A 1 193 ? -3.162 18.326 14.175 1.00 83.81 193 LEU A N 1
ATOM 1567 C CA . LEU A 1 193 ? -2.295 17.289 14.747 1.00 83.81 193 LEU A CA 1
ATOM 1568 C C . LEU A 1 193 ? -2.757 15.881 14.355 1.00 83.81 193 LEU A C 1
ATOM 1570 O O . LEU A 1 193 ? -1.926 14.992 14.186 1.00 83.81 193 LEU A O 1
ATOM 1574 N N . GLU A 1 194 ? -4.055 15.685 14.149 1.00 87.38 194 GLU A N 1
ATOM 1575 C CA . GLU A 1 194 ? -4.669 14.424 13.740 1.00 87.38 194 GLU A CA 1
ATOM 1576 C C . GLU A 1 194 ? -4.172 13.995 12.351 1.00 87.38 194 GLU A C 1
ATOM 1578 O O . GLU A 1 194 ? -3.863 12.820 12.145 1.00 87.38 194 GLU A O 1
ATOM 1583 N N . TRP A 1 195 ? -4.001 14.941 11.415 1.00 87.06 195 TRP A N 1
ATOM 1584 C CA . TRP A 1 195 ? -3.387 14.656 10.112 1.00 87.06 195 TRP A CA 1
ATOM 1585 C C . TRP A 1 195 ? -1.963 14.107 10.263 1.00 87.06 195 TRP A C 1
ATOM 1587 O O . TRP A 1 195 ? -1.603 13.138 9.595 1.00 87.06 195 TRP A O 1
ATOM 1597 N N . LYS A 1 196 ? -1.164 14.674 11.175 1.00 87.31 196 LYS A N 1
ATOM 1598 C CA . LYS A 1 196 ? 0.188 14.167 11.467 1.00 87.31 196 LYS A CA 1
ATOM 1599 C C . LYS A 1 196 ? 0.143 12.788 12.116 1.00 87.31 196 LYS A C 1
ATOM 1601 O O . LYS A 1 196 ? 0.978 11.946 11.807 1.00 87.31 196 LYS A O 1
ATOM 1606 N N . THR A 1 197 ? -0.834 12.532 12.983 1.00 88.44 197 THR A N 1
ATOM 1607 C CA . THR A 1 197 ? -1.036 11.211 13.588 1.00 88.44 197 THR A CA 1
ATOM 1608 C C . THR A 1 197 ? -1.337 10.155 12.525 1.00 88.44 197 THR A C 1
ATOM 1610 O O . THR A 1 197 ? -0.684 9.115 12.512 1.00 88.44 197 THR A O 1
ATOM 1613 N N . LEU A 1 198 ? -2.246 10.426 11.582 1.00 90.44 198 LEU A N 1
ATOM 1614 C CA . LEU A 1 198 ? -2.545 9.504 10.475 1.00 90.44 198 LEU A CA 1
ATOM 1615 C C . LEU A 1 198 ? -1.329 9.253 9.567 1.00 90.44 198 LEU A C 1
ATOM 1617 O O . LEU A 1 198 ? -1.136 8.135 9.083 1.00 90.44 198 LEU A O 1
ATOM 1621 N N . GLU A 1 199 ? -0.509 10.281 9.342 1.00 89.31 199 GLU A N 1
ATOM 1622 C CA . GLU A 1 199 ? 0.736 10.181 8.573 1.00 89.31 199 GLU A CA 1
ATOM 1623 C C . GLU A 1 199 ? 1.789 9.334 9.307 1.00 89.31 199 GLU A C 1
ATOM 1625 O O . GLU A 1 199 ? 2.395 8.456 8.700 1.00 89.31 199 GLU A O 1
ATOM 1630 N N . ASN A 1 200 ? 1.924 9.499 10.627 1.00 88.31 200 ASN A N 1
ATOM 1631 C CA . ASN A 1 200 ? 2.824 8.700 11.468 1.00 88.31 200 ASN A CA 1
ATOM 1632 C C . ASN A 1 200 ? 2.399 7.229 11.575 1.00 88.31 200 ASN A C 1
ATOM 1634 O O . ASN A 1 200 ? 3.252 6.346 11.620 1.00 88.31 200 ASN A O 1
ATOM 1638 N N . ILE A 1 201 ? 1.089 6.953 11.592 1.00 89.94 201 ILE A N 1
ATOM 1639 C CA . ILE A 1 201 ? 0.551 5.584 11.489 1.00 89.94 201 ILE A CA 1
ATOM 1640 C C . ILE A 1 201 ? 0.844 4.999 10.092 1.00 89.94 201 ILE A C 1
ATOM 1642 O O . ILE A 1 201 ? 0.915 3.783 9.910 1.00 89.94 201 ILE A O 1
ATOM 1646 N N . GLY A 1 202 ? 1.047 5.858 9.090 1.00 88.50 202 GLY A N 1
ATOM 1647 C CA . GLY A 1 202 ? 1.347 5.468 7.718 1.00 88.50 202 GLY A CA 1
ATOM 1648 C C . GLY A 1 202 ? 0.107 5.142 6.890 1.00 88.50 202 GLY A C 1
ATOM 1649 O O . GLY A 1 202 ? 0.241 4.486 5.857 1.00 88.50 202 GLY A O 1
ATOM 1650 N N . LEU A 1 203 ? -1.088 5.572 7.311 1.00 89.69 203 LEU A N 1
ATOM 1651 C CA . LEU A 1 203 ? -2.348 5.383 6.571 1.00 89.69 203 LEU A CA 1
ATOM 1652 C C . LEU A 1 203 ? -2.516 6.364 5.421 1.00 89.69 203 LEU A C 1
ATOM 1654 O O . LEU A 1 203 ? -3.154 6.050 4.415 1.00 89.69 203 LEU A O 1
ATOM 1658 N N . ILE A 1 204 ? -1.930 7.544 5.572 1.00 90.50 204 ILE A N 1
ATOM 1659 C CA . ILE A 1 204 ? -1.960 8.600 4.573 1.00 90.50 204 ILE A CA 1
ATOM 1660 C C . ILE A 1 204 ? -0.545 9.047 4.235 1.00 90.50 204 ILE A C 1
ATOM 1662 O O . ILE A 1 204 ? 0.403 8.796 4.977 1.00 90.50 204 ILE A O 1
ATOM 1666 N N . LYS A 1 205 ? -0.422 9.740 3.112 1.00 87.31 205 LYS A N 1
ATOM 1667 C CA . LYS A 1 205 ? 0.784 10.445 2.695 1.00 87.31 205 LYS A CA 1
ATOM 1668 C C . LYS A 1 205 ? 0.411 11.803 2.124 1.00 87.31 205 LYS A C 1
ATOM 1670 O O . LYS A 1 205 ? -0.700 11.993 1.622 1.00 87.31 205 LYS A O 1
ATOM 1675 N N . ASP A 1 206 ? 1.351 12.734 2.191 1.00 82.00 206 ASP A N 1
ATOM 1676 C CA . ASP A 1 206 ? 1.264 13.975 1.435 1.00 82.00 206 ASP A CA 1
ATOM 1677 C C . ASP A 1 206 ? 1.715 13.738 -0.009 1.00 82.00 206 ASP A C 1
ATOM 1679 O O . ASP A 1 206 ? 2.827 13.267 -0.254 1.00 82.00 206 ASP A O 1
ATOM 1683 N N . HIS A 1 207 ? 0.849 14.052 -0.968 1.00 72.62 207 HIS A N 1
ATOM 1684 C CA . HIS A 1 207 ? 1.182 14.036 -2.382 1.00 72.62 207 HIS A CA 1
ATOM 1685 C C . HIS A 1 207 ? 0.800 15.378 -3.014 1.00 72.62 207 HIS A C 1
ATOM 1687 O O . HIS A 1 207 ? -0.373 15.661 -3.267 1.00 72.62 207 HIS A O 1
ATOM 1693 N N . HIS A 1 208 ? 1.808 16.220 -3.263 1.00 68.69 208 HIS A N 1
ATOM 1694 C CA . HIS A 1 208 ? 1.653 17.579 -3.800 1.00 68.69 208 HIS A CA 1
ATOM 1695 C C . HIS A 1 208 ? 0.679 18.461 -2.999 1.00 68.69 208 HIS A C 1
ATOM 1697 O O . HIS A 1 208 ? -0.132 19.192 -3.569 1.00 68.69 208 HIS A O 1
ATOM 1703 N N . GLY A 1 209 ? 0.743 18.379 -1.670 1.00 71.31 209 GLY A N 1
ATOM 1704 C CA . GLY A 1 209 ? -0.123 19.115 -0.757 1.00 71.31 209 GLY A CA 1
ATOM 1705 C C . GLY A 1 209 ? -1.454 18.418 -0.494 1.00 71.31 209 GLY A C 1
ATOM 1706 O O . GLY A 1 209 ? -2.143 18.792 0.443 1.00 71.31 209 GLY A O 1
ATOM 1707 N N . LYS A 1 210 ? -1.845 17.393 -1.260 1.00 78.75 210 LYS A N 1
ATOM 1708 C CA . LYS A 1 210 ? -3.092 16.653 -1.023 1.00 78.75 210 LYS A CA 1
ATOM 1709 C C . LYS A 1 210 ? -2.825 15.448 -0.127 1.00 78.75 210 LYS A C 1
ATOM 1711 O O . LYS A 1 210 ? -1.946 14.640 -0.427 1.00 78.75 210 LYS A O 1
ATOM 1716 N N . LYS A 1 211 ? -3.609 15.289 0.944 1.00 82.56 211 LYS A N 1
ATOM 1717 C CA . LYS A 1 211 ? -3.544 14.092 1.794 1.00 82.56 211 LYS A CA 1
ATOM 1718 C C . LYS A 1 211 ? -4.326 12.966 1.125 1.00 82.56 211 LYS A C 1
ATOM 1720 O O . LYS A 1 211 ? -5.519 13.096 0.865 1.00 82.56 211 LYS A O 1
ATOM 1725 N N . GLN A 1 212 ? -3.633 11.875 0.827 1.00 86.25 212 GLN A N 1
ATOM 1726 C CA . GLN A 1 212 ? -4.184 10.700 0.154 1.00 86.25 212 GLN A CA 1
ATOM 1727 C C . GLN A 1 212 ? -3.817 9.445 0.934 1.00 86.25 212 GLN A C 1
ATOM 1729 O O . GLN A 1 212 ? -2.858 9.453 1.705 1.00 86.25 212 GLN A O 1
ATOM 1734 N N . THR A 1 213 ? -4.541 8.352 0.714 1.00 89.56 213 THR A N 1
ATOM 1735 C CA . THR A 1 213 ? -4.173 7.048 1.274 1.00 89.56 213 THR A CA 1
ATOM 1736 C C . THR A 1 213 ? -2.759 6.652 0.856 1.00 89.56 213 THR A C 1
ATOM 1738 O O . THR A 1 213 ? -2.337 6.858 -0.286 1.00 89.56 213 THR A O 1
ATOM 1741 N N . SER A 1 214 ? -1.997 6.083 1.787 1.00 89.38 214 SER A N 1
ATOM 1742 C CA . SER A 1 214 ? -0.584 5.782 1.552 1.00 89.38 214 SER A CA 1
ATOM 1743 C C . SER A 1 214 ? -0.385 4.689 0.499 1.00 89.38 214 SER A C 1
ATOM 1745 O O . SER A 1 214 ? 0.568 4.765 -0.286 1.00 89.38 214 SER A O 1
ATOM 1747 N N . ASN A 1 215 ? -1.298 3.715 0.461 1.00 91.62 215 ASN A N 1
ATOM 1748 C CA . ASN A 1 215 ? -1.294 2.575 -0.447 1.00 91.62 215 ASN A CA 1
ATOM 1749 C C . ASN A 1 215 ? -2.705 1.979 -0.631 1.00 91.62 215 ASN A C 1
ATOM 1751 O O . ASN A 1 215 ? -3.602 2.256 0.172 1.00 91.62 215 ASN A O 1
ATOM 1755 N N . GLN A 1 216 ? -2.892 1.159 -1.673 1.00 92.12 216 GLN A N 1
ATOM 1756 C CA . GLN A 1 216 ? -4.200 0.563 -1.966 1.00 92.12 216 GLN A CA 1
ATOM 1757 C C . GLN A 1 216 ? -4.591 -0.611 -1.068 1.00 92.12 216 GLN A C 1
ATOM 1759 O O . GLN A 1 216 ? -5.788 -0.840 -0.890 1.00 92.12 216 GLN A O 1
ATOM 1764 N N . ILE A 1 217 ? -3.642 -1.329 -0.450 1.00 92.00 217 ILE A N 1
ATOM 1765 C CA . ILE A 1 217 ? -3.987 -2.380 0.525 1.00 92.00 217 ILE A CA 1
ATOM 1766 C C . ILE A 1 217 ? -4.791 -1.761 1.674 1.00 92.00 217 ILE A C 1
ATOM 1768 O O . ILE A 1 217 ? -5.857 -2.262 2.023 1.00 92.00 217 ILE A O 1
ATOM 1772 N N . TYR A 1 218 ? -4.336 -0.631 2.216 1.00 93.00 218 TYR A N 1
ATOM 1773 C CA . TYR A 1 218 ? -5.035 0.049 3.308 1.00 93.00 218 TYR A CA 1
ATOM 1774 C C . TYR A 1 218 ? -6.366 0.628 2.877 1.00 93.00 218 TYR A C 1
ATOM 1776 O O . TYR A 1 218 ? -7.342 0.426 3.582 1.00 93.00 218 TYR A O 1
ATOM 1784 N N . ALA A 1 219 ? -6.424 1.291 1.723 1.00 92.06 219 ALA A N 1
ATOM 1785 C CA . ALA A 1 219 ? -7.674 1.851 1.216 1.00 92.06 219 ALA A CA 1
ATOM 1786 C C . ALA A 1 219 ? -8.735 0.776 0.922 1.00 92.06 219 ALA A C 1
ATOM 1788 O O . ALA A 1 219 ? -9.926 1.061 0.981 1.00 92.06 219 ALA A O 1
ATOM 1789 N N . THR A 1 220 ? -8.308 -0.454 0.612 1.00 91.44 220 THR A N 1
ATOM 1790 C CA . THR A 1 220 ? -9.216 -1.582 0.364 1.00 91.44 220 THR A CA 1
ATOM 1791 C C . THR A 1 220 ? -9.664 -2.270 1.656 1.00 91.44 220 THR A C 1
ATOM 1793 O O . THR A 1 220 ? -10.772 -2.789 1.707 1.00 91.44 220 THR A O 1
ATOM 1796 N N . ILE A 1 221 ? -8.814 -2.320 2.689 1.00 89.94 221 ILE A N 1
ATOM 1797 C CA . ILE A 1 221 ? -9.133 -2.979 3.969 1.00 89.94 221 ILE A CA 1
ATOM 1798 C C . ILE A 1 221 ? -9.877 -2.033 4.915 1.00 89.94 221 ILE A C 1
ATOM 1800 O O . ILE A 1 221 ? -10.895 -2.402 5.493 1.00 89.94 221 ILE A O 1
ATOM 1804 N N . PHE A 1 222 ? -9.369 -0.814 5.069 1.00 91.88 222 PHE A N 1
ATOM 1805 C CA . PHE A 1 222 ? -9.978 0.259 5.845 1.00 91.88 222 PHE A CA 1
ATOM 1806 C C . PHE A 1 222 ? -10.757 1.163 4.888 1.00 91.88 222 PHE A C 1
ATOM 1808 O O . PHE A 1 222 ? -10.448 2.336 4.711 1.00 91.88 222 PHE A O 1
ATOM 1815 N N . ASP A 1 223 ? -11.727 0.587 4.190 1.00 92.19 223 ASP A N 1
ATOM 1816 C CA . ASP A 1 223 ? -12.504 1.317 3.197 1.00 92.19 223 ASP A CA 1
ATOM 1817 C C . ASP A 1 223 ? -13.546 2.257 3.840 1.00 92.19 223 ASP A C 1
ATOM 1819 O O . ASP A 1 223 ? -13.683 2.375 5.062 1.00 92.19 223 ASP A O 1
ATOM 1823 N N . GLN A 1 224 ? -14.312 2.945 2.992 1.00 91.50 224 GLN A N 1
ATOM 1824 C CA . GLN A 1 224 ? -15.367 3.856 3.436 1.00 91.50 224 GLN A CA 1
ATOM 1825 C C . GLN A 1 224 ? -16.430 3.143 4.291 1.00 91.50 224 GLN A C 1
ATOM 1827 O O . GLN A 1 224 ? -16.929 3.726 5.253 1.00 91.50 224 GLN A O 1
ATOM 1832 N N . GLN A 1 225 ? -16.755 1.887 3.970 1.00 88.19 225 GLN A N 1
ATOM 1833 C CA . GLN A 1 225 ? -17.738 1.107 4.714 1.00 88.19 225 GLN A CA 1
ATOM 1834 C C . GLN A 1 225 ? -17.216 0.767 6.113 1.00 88.19 225 GLN A C 1
ATOM 1836 O O . GLN A 1 225 ? -17.954 0.901 7.089 1.00 88.19 225 GLN A O 1
ATOM 1841 N N . TRP A 1 226 ? -15.949 0.371 6.230 1.00 91.44 226 TRP A N 1
ATOM 1842 C CA . TRP A 1 226 ? -15.295 0.130 7.510 1.00 91.44 226 TRP A CA 1
ATOM 1843 C C . TRP A 1 226 ? -15.304 1.389 8.385 1.00 91.44 226 TRP A C 1
ATOM 1845 O O . TRP A 1 226 ? -15.686 1.328 9.555 1.00 91.44 226 TRP A O 1
ATOM 1855 N N . VAL A 1 227 ? -14.970 2.554 7.815 1.00 90.50 227 VAL A N 1
ATOM 1856 C CA . VAL A 1 227 ? -14.997 3.824 8.557 1.00 90.50 227 VAL A CA 1
ATOM 1857 C C . VAL A 1 227 ? -16.408 4.160 9.037 1.00 90.50 227 VAL A C 1
ATOM 1859 O O . VAL A 1 227 ? -16.590 4.524 10.196 1.00 90.50 227 VAL A O 1
ATOM 1862 N N . GLU A 1 228 ? -17.419 4.017 8.180 1.00 86.44 228 GLU A N 1
ATOM 1863 C CA . GLU A 1 228 ? -18.817 4.266 8.544 1.00 86.44 228 GLU A CA 1
ATOM 1864 C C . GLU A 1 228 ? -19.303 3.319 9.641 1.00 86.44 228 GLU A C 1
ATOM 1866 O O . GLU A 1 228 ? -19.976 3.758 10.574 1.00 86.44 228 GLU A O 1
ATOM 1871 N N . GLN A 1 229 ? -18.919 2.042 9.581 1.00 81.12 229 GLN A N 1
ATOM 1872 C CA . GLN A 1 229 ? -19.205 1.072 10.634 1.00 81.12 229 GLN A CA 1
ATOM 1873 C C . GLN A 1 229 ? -18.551 1.477 11.958 1.00 81.12 229 GLN A C 1
ATOM 1875 O O . GLN A 1 229 ? -19.221 1.477 12.990 1.00 81.12 229 GLN A O 1
ATOM 1880 N N . GLU A 1 230 ? -17.278 1.877 11.945 1.00 84.81 230 GLU A N 1
ATOM 1881 C CA . GLU A 1 230 ? -16.562 2.290 13.154 1.00 84.81 230 GLU A CA 1
ATOM 1882 C C . GLU A 1 230 ? -17.007 3.662 13.686 1.00 84.81 230 GLU A C 1
ATOM 1884 O O . GLU A 1 230 ? -16.930 3.892 14.893 1.00 84.81 230 GLU A O 1
ATOM 1889 N N . LEU A 1 231 ? -17.520 4.563 12.845 1.00 82.50 231 LEU A N 1
ATOM 1890 C CA . LEU A 1 231 ? -18.166 5.809 13.277 1.00 82.50 231 LEU A CA 1
ATOM 1891 C C . LEU A 1 231 ? -19.570 5.555 13.848 1.00 82.50 231 LEU A C 1
ATOM 1893 O O . LEU A 1 231 ? -19.961 6.174 14.838 1.00 82.50 231 LEU A O 1
ATOM 1897 N N . ALA A 1 232 ? -20.329 4.634 13.248 1.00 76.44 232 ALA A N 1
ATOM 1898 C CA . ALA A 1 232 ? -21.658 4.237 13.713 1.00 76.44 232 ALA A CA 1
ATOM 1899 C C . ALA A 1 232 ? -21.607 3.375 14.982 1.00 76.44 232 ALA A C 1
ATOM 1901 O O . ALA A 1 232 ? -22.605 3.276 15.708 1.00 76.44 232 ALA A O 1
ATOM 1902 N N . ARG A 1 233 ? -20.453 2.759 15.265 1.00 71.06 233 ARG A N 1
ATOM 1903 C CA . ARG A 1 233 ? -20.183 2.007 16.487 1.00 71.06 233 ARG A CA 1
ATOM 1904 C C . ARG A 1 233 ? -20.250 2.961 17.675 1.00 71.06 233 ARG A C 1
ATOM 1906 O O . ARG A 1 233 ? -19.278 3.613 18.047 1.00 71.06 233 ARG A O 1
ATOM 1913 N N . LYS A 1 234 ? -21.446 3.072 18.256 1.00 57.75 234 LYS A N 1
ATOM 1914 C CA . LYS A 1 234 ? -21.706 3.930 19.412 1.00 57.75 234 LYS A CA 1
ATOM 1915 C C . LYS A 1 234 ? -20.712 3.588 20.517 1.00 57.75 234 LYS A C 1
ATOM 1917 O O . LYS A 1 234 ? -20.676 2.446 20.972 1.00 57.75 234 LYS A O 1
ATOM 1922 N N . ARG A 1 235 ? -19.959 4.592 20.981 1.00 64.25 235 ARG A N 1
ATOM 1923 C CA . ARG A 1 235 ? -19.286 4.537 22.283 1.00 64.25 235 ARG A CA 1
ATOM 1924 C C . ARG A 1 235 ? -20.362 4.190 23.307 1.00 64.25 235 ARG A C 1
ATOM 1926 O O . ARG A 1 235 ? -21.278 4.981 23.538 1.00 64.25 235 ARG A O 1
ATOM 1933 N N . GLN A 1 236 ? -20.312 2.981 23.858 1.00 70.75 236 GLN A N 1
ATOM 1934 C CA . GLN A 1 236 ? -21.180 2.633 24.969 1.00 70.75 236 GLN A CA 1
ATOM 1935 C C . GLN A 1 236 ? -20.663 3.417 26.168 1.00 70.75 236 GLN A C 1
ATOM 1937 O O . GLN A 1 236 ? -19.582 3.144 26.685 1.00 70.75 236 GLN A O 1
ATOM 1942 N N . ILE A 1 237 ? -21.419 4.435 26.561 1.00 74.19 237 ILE A N 1
ATOM 1943 C CA . ILE A 1 237 ? -21.147 5.196 27.771 1.00 74.19 237 ILE A CA 1
ATOM 1944 C C . ILE A 1 237 ? -22.021 4.607 28.872 1.00 74.19 237 ILE A C 1
ATOM 1946 O O . ILE A 1 237 ? -23.246 4.619 28.759 1.00 74.19 237 ILE A O 1
ATOM 1950 N N . ILE A 1 238 ? -21.378 4.081 29.911 1.00 74.12 238 ILE A N 1
ATOM 1951 C CA . ILE A 1 238 ? -22.025 3.575 31.120 1.00 74.12 238 ILE A CA 1
ATOM 1952 C C . ILE A 1 238 ? -22.029 4.695 32.161 1.00 74.12 238 ILE A C 1
ATOM 1954 O O . ILE A 1 238 ? -20.987 5.284 32.467 1.00 74.12 238 ILE A O 1
ATOM 1958 N N . GLY A 1 239 ? -23.208 4.993 32.700 1.00 72.94 239 GLY A N 1
ATOM 1959 C CA . GLY A 1 239 ? -23.422 5.988 33.748 1.00 72.94 239 GLY A CA 1
ATOM 1960 C C . GLY A 1 239 ? -23.013 7.398 33.333 1.00 72.94 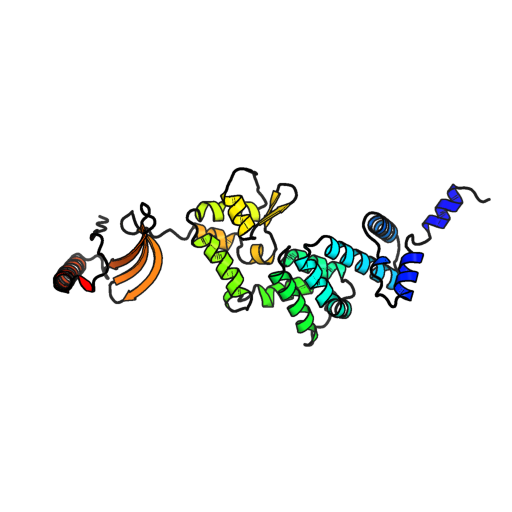239 GLY A C 1
ATOM 1961 O O . GLY A 1 239 ? -22.486 8.132 34.161 1.00 72.94 239 GLY A O 1
ATOM 1962 N N . GLU A 1 240 ? -23.145 7.731 32.042 1.00 77.00 240 GLU A N 1
ATOM 1963 C CA . GLU A 1 240 ? -22.777 9.030 31.436 1.00 77.00 240 GLU A CA 1
ATOM 1964 C C . GLU A 1 240 ? -21.301 9.452 31.593 1.00 77.00 240 GLU A C 1
ATOM 1966 O O . GLU A 1 240 ? -20.906 10.510 31.116 1.00 77.00 240 GLU A O 1
ATOM 1971 N N . ARG A 1 241 ? -20.460 8.607 32.201 1.00 81.44 241 ARG A N 1
ATOM 1972 C CA . ARG A 1 241 ? -19.082 8.940 32.591 1.00 81.44 241 ARG A CA 1
ATOM 1973 C C . ARG A 1 241 ? -18.045 7.981 32.036 1.00 81.44 241 ARG A C 1
ATOM 1975 O O . ARG A 1 241 ? -16.913 8.383 31.775 1.00 81.44 241 ARG A O 1
ATOM 1982 N N . TYR A 1 242 ? -18.397 6.709 31.894 1.00 81.69 242 TYR A N 1
ATOM 1983 C CA . TYR A 1 242 ? -17.427 5.677 31.570 1.00 81.69 242 TYR A CA 1
ATOM 1984 C C . TYR A 1 242 ? -17.609 5.181 30.149 1.00 81.69 242 TYR A C 1
ATOM 1986 O O . TYR A 1 242 ? -18.611 4.554 29.820 1.00 81.69 242 TYR A O 1
ATOM 1994 N N . GLU A 1 243 ? -16.622 5.437 29.308 1.00 81.19 243 GLU A N 1
ATOM 1995 C CA . GLU A 1 243 ? -16.595 4.930 27.946 1.00 81.19 243 GLU A CA 1
ATOM 1996 C C . GLU A 1 243 ? -16.063 3.497 27.927 1.00 81.19 243 GLU A C 1
ATOM 1998 O O . GLU A 1 243 ? -14.943 3.234 28.370 1.00 81.19 243 GLU A O 1
ATOM 2003 N N . VAL A 1 244 ? -16.859 2.565 27.408 1.00 80.25 244 VAL A N 1
ATOM 2004 C CA . VAL A 1 244 ? -16.451 1.171 27.224 1.00 80.25 244 VAL A CA 1
ATOM 2005 C C . VAL A 1 244 ? -15.349 1.088 26.169 1.00 80.25 244 VAL A C 1
ATOM 2007 O O . VAL A 1 244 ? -15.565 1.417 25.007 1.00 80.25 244 VAL A O 1
ATOM 2010 N N . ILE A 1 245 ? -14.186 0.581 26.579 1.00 73.94 245 ILE A N 1
ATOM 2011 C CA . ILE A 1 245 ? -13.066 0.239 25.695 1.00 73.94 245 ILE A CA 1
ATOM 2012 C C . ILE A 1 245 ? -13.317 -1.135 25.062 1.00 73.94 245 ILE A C 1
ATOM 2014 O O . ILE A 1 245 ? -13.187 -1.301 23.853 1.00 73.94 245 ILE A O 1
ATOM 2018 N N . ARG A 1 246 ? -13.665 -2.140 25.881 1.00 70.62 246 ARG A N 1
ATOM 2019 C CA . ARG A 1 246 ? -13.984 -3.502 25.416 1.00 70.62 246 ARG A CA 1
ATOM 2020 C C . ARG A 1 246 ? -14.803 -4.293 26.430 1.00 70.62 246 ARG A C 1
ATOM 2022 O O . ARG A 1 246 ? -14.710 -4.065 27.636 1.00 70.62 246 ARG A O 1
ATOM 2029 N N . GLU A 1 247 ? -15.535 -5.284 25.942 1.00 78.50 247 GLU A N 1
ATOM 2030 C CA . GLU A 1 247 ? -16.182 -6.306 26.767 1.00 78.50 247 GLU A CA 1
ATOM 2031 C C . GLU A 1 247 ? -15.152 -7.338 27.246 1.00 78.50 247 GLU A C 1
ATOM 2033 O O . GLU A 1 247 ? -14.316 -7.799 26.473 1.00 78.50 247 GLU A O 1
ATOM 2038 N N . LEU A 1 248 ? -15.180 -7.676 28.537 1.00 76.56 248 LEU A N 1
ATOM 2039 C CA . LEU A 1 248 ? -14.275 -8.654 29.150 1.00 76.56 248 LEU A CA 1
ATOM 2040 C C . LEU A 1 248 ? -14.953 -10.007 29.362 1.00 76.56 248 LEU A C 1
ATOM 2042 O O . LEU A 1 248 ? -14.328 -11.041 29.140 1.00 76.56 248 LEU A O 1
ATOM 2046 N N . ASN A 1 249 ? -16.193 -10.015 29.859 1.00 76.31 249 ASN A N 1
ATOM 2047 C CA . ASN A 1 249 ? -16.938 -11.245 30.125 1.00 76.31 249 ASN A CA 1
ATOM 2048 C C . ASN A 1 249 ? -18.431 -10.959 30.338 1.00 76.31 249 ASN A C 1
ATOM 2050 O O . ASN A 1 249 ? -18.779 -9.937 30.928 1.00 76.31 249 ASN A O 1
ATOM 2054 N N . GLN A 1 250 ? -19.281 -11.916 29.974 1.00 77.25 250 GLN A N 1
ATOM 2055 C CA . GLN A 1 250 ? -20.690 -11.972 30.342 1.00 77.25 250 GLN A CA 1
ATOM 2056 C C . GLN A 1 250 ? -20.941 -13.223 31.183 1.00 77.25 250 GLN A C 1
ATOM 2058 O O . GLN A 1 250 ? -20.747 -14.345 30.713 1.00 77.25 250 GLN A O 1
ATOM 2063 N N . LYS A 1 251 ? -21.385 -13.052 32.431 1.00 69.38 251 LYS A N 1
ATOM 2064 C CA . LYS A 1 251 ? -21.786 -14.182 33.275 1.00 69.38 251 LYS A CA 1
ATOM 2065 C C . LYS A 1 251 ? -23.047 -13.847 34.055 1.00 69.38 251 LYS A C 1
ATOM 2067 O O . LYS A 1 251 ? -23.090 -12.856 34.783 1.00 69.38 251 LYS A O 1
ATOM 2072 N N . ASP A 1 252 ? -24.050 -14.708 33.923 1.00 74.25 252 ASP A N 1
ATOM 2073 C CA . ASP A 1 252 ? -25.386 -14.517 34.483 1.00 74.25 252 ASP A CA 1
ATOM 2074 C C . ASP A 1 252 ? -25.987 -13.164 34.034 1.00 74.25 252 ASP A C 1
ATOM 2076 O O . ASP A 1 252 ? -26.092 -12.894 32.841 1.00 74.25 252 ASP A O 1
ATOM 2080 N N . PHE A 1 253 ? -26.347 -12.300 34.986 1.00 66.88 253 PHE A N 1
ATOM 2081 C CA . PHE A 1 253 ? -26.894 -10.952 34.788 1.00 66.88 253 PHE A CA 1
ATOM 2082 C C . PHE A 1 253 ? -25.821 -9.848 34.886 1.00 66.88 253 PHE A C 1
ATOM 2084 O O . PHE A 1 253 ? -26.152 -8.681 35.093 1.00 66.88 253 PHE A O 1
ATOM 2091 N N . ILE A 1 254 ? -24.530 -10.198 34.793 1.00 72.38 254 ILE A N 1
ATOM 2092 C CA . ILE A 1 254 ? -23.408 -9.254 34.888 1.00 72.38 254 ILE A CA 1
ATOM 2093 C C . ILE A 1 254 ? -22.625 -9.234 33.576 1.00 72.38 254 ILE A C 1
ATOM 2095 O O . ILE A 1 254 ? -22.002 -10.227 33.192 1.00 72.38 254 ILE A O 1
ATOM 2099 N N . GLN A 1 255 ? -22.572 -8.058 32.961 1.00 77.56 255 GLN A N 1
ATOM 2100 C CA . GLN A 1 255 ? -21.663 -7.733 31.875 1.00 77.56 255 GLN A CA 1
ATOM 2101 C C . GLN A 1 255 ? -20.446 -6.999 32.440 1.00 77.56 255 GLN A C 1
ATOM 2103 O O . GLN A 1 255 ? -20.575 -6.010 33.160 1.00 77.56 255 GLN A O 1
ATOM 2108 N N . THR A 1 256 ? -19.248 -7.500 32.158 1.00 80.56 256 THR A N 1
ATOM 2109 C CA . THR A 1 256 ? -17.992 -6.898 32.612 1.00 80.56 256 THR A CA 1
ATOM 2110 C C . THR A 1 256 ? -17.307 -6.206 31.446 1.00 80.56 256 THR A C 1
ATOM 2112 O O . THR A 1 256 ? -17.040 -6.835 30.426 1.00 80.56 256 THR A O 1
ATOM 2115 N N . TYR A 1 257 ? -16.964 -4.938 31.627 1.00 82.25 257 TYR A N 1
ATOM 2116 C CA . TYR A 1 257 ? -16.308 -4.084 30.651 1.00 82.25 257 TYR A CA 1
ATOM 2117 C C . TYR A 1 257 ? -14.975 -3.581 31.195 1.00 82.25 257 TYR A C 1
ATOM 2119 O O . TYR A 1 257 ? -14.842 -3.314 32.389 1.00 82.25 257 TYR A O 1
ATOM 2127 N N . LEU A 1 258 ? -14.001 -3.398 30.312 1.00 81.50 258 LEU A N 1
ATOM 2128 C CA . LEU A 1 258 ? -12.918 -2.453 30.540 1.00 81.50 258 LEU A CA 1
ATOM 2129 C C . LEU A 1 258 ? -13.391 -1.102 30.007 1.00 81.50 258 LEU A C 1
ATOM 2131 O O . LEU A 1 258 ? -13.807 -1.016 28.853 1.00 81.50 258 LEU A O 1
ATOM 2135 N N . ALA A 1 259 ? -13.337 -0.064 30.831 1.00 83.69 259 ALA A N 1
ATOM 2136 C CA . ALA A 1 259 ? -13.804 1.269 30.483 1.00 83.69 259 ALA A CA 1
ATOM 2137 C C . ALA A 1 259 ? -12.808 2.344 30.925 1.00 83.69 259 ALA A C 1
ATOM 2139 O O . ALA A 1 259 ? -12.016 2.136 31.845 1.00 83.69 259 ALA A O 1
ATOM 2140 N N . LYS A 1 260 ? -12.848 3.507 30.281 1.00 82.94 260 LYS A N 1
ATOM 2141 C CA . LYS A 1 260 ? -12.086 4.697 30.670 1.00 82.94 260 LYS A CA 1
ATOM 2142 C C . LYS A 1 260 ? -13.043 5.738 31.229 1.00 82.94 260 LYS A C 1
ATOM 2144 O O . LYS A 1 260 ? -14.135 5.930 30.702 1.00 82.94 260 LYS A O 1
ATOM 2149 N N . ASP A 1 261 ? -12.637 6.398 32.304 1.00 81.12 261 ASP A N 1
ATOM 2150 C CA . ASP A 1 261 ? -13.352 7.573 32.800 1.00 81.12 261 ASP A CA 1
ATOM 2151 C C . ASP A 1 261 ? -13.113 8.750 31.846 1.00 81.12 261 ASP A C 1
ATOM 2153 O O . ASP A 1 261 ? -11.973 9.081 31.531 1.00 81.12 261 ASP A O 1
ATOM 2157 N N . GLN A 1 262 ? -14.179 9.394 31.379 1.00 76.25 262 GLN A N 1
ATOM 2158 C CA . GLN A 1 262 ? -14.068 10.531 30.463 1.00 76.25 262 GLN A CA 1
ATOM 2159 C C . GLN A 1 262 ? -13.392 11.752 31.102 1.00 76.25 262 GLN A C 1
ATOM 2161 O O . GLN A 1 262 ? -12.869 12.607 30.393 1.00 76.25 262 GLN A O 1
ATOM 2166 N N . HIS A 1 263 ? -13.360 11.837 32.435 1.00 77.81 263 HIS A N 1
ATOM 2167 C CA . HIS A 1 263 ? -12.774 12.965 33.164 1.00 77.81 263 HIS A CA 1
ATOM 2168 C C . HIS A 1 263 ? -11.405 12.658 33.777 1.00 77.81 263 HIS A C 1
ATOM 2170 O O . HIS A 1 263 ? -10.758 13.553 34.324 1.00 77.81 263 HIS A O 1
ATOM 2176 N N . ARG A 1 264 ? -10.957 11.398 33.741 1.00 74.31 264 ARG A N 1
ATOM 2177 C CA . ARG A 1 264 ? -9.691 10.962 34.343 1.00 74.31 264 ARG A CA 1
ATOM 2178 C C . ARG A 1 264 ? -8.985 9.990 33.410 1.00 74.31 264 ARG A C 1
ATOM 2180 O O . ARG A 1 264 ? -9.584 9.023 32.965 1.00 74.31 264 ARG A O 1
ATOM 2187 N N . SER A 1 265 ? -7.675 10.134 33.222 1.00 71.12 265 SER A N 1
ATOM 2188 C CA . SER A 1 265 ? -6.859 9.200 32.422 1.00 71.12 265 SER A CA 1
ATOM 2189 C C . SER A 1 265 ? -6.633 7.831 33.093 1.00 71.12 265 SER A C 1
ATOM 2191 O O . SER A 1 265 ? -5.572 7.231 32.946 1.00 71.12 265 SER A O 1
ATOM 2193 N N . LYS A 1 266 ? -7.608 7.334 33.864 1.00 76.19 266 LYS A N 1
ATOM 2194 C CA . LYS A 1 266 ? -7.567 6.055 34.577 1.00 76.19 266 LYS A CA 1
ATOM 2195 C C . LYS A 1 266 ? -8.599 5.101 33.971 1.00 76.19 266 LYS A C 1
ATOM 2197 O O . LYS A 1 266 ? -9.721 5.499 33.658 1.00 76.19 266 LYS A O 1
ATOM 2202 N N . GLN A 1 267 ? -8.201 3.845 33.800 1.00 78.88 267 GLN A N 1
ATOM 2203 C CA . GLN A 1 267 ? -9.077 2.767 33.345 1.00 78.88 267 GLN A CA 1
ATOM 2204 C C . GLN A 1 267 ? -9.715 2.053 34.539 1.00 78.88 267 GLN A C 1
ATOM 2206 O O . GLN A 1 267 ? -9.110 1.938 35.606 1.00 78.88 267 GLN A O 1
ATOM 2211 N N . TYR A 1 268 ? -10.928 1.554 34.332 1.00 80.19 268 TYR A N 1
ATOM 2212 C CA . TYR A 1 268 ? -11.743 0.871 35.325 1.00 80.19 268 TYR A CA 1
ATOM 2213 C C . TYR A 1 268 ? -12.310 -0.417 34.739 1.00 80.19 268 TYR A C 1
ATOM 2215 O O . TYR A 1 268 ? -12.605 -0.508 33.547 1.00 80.19 268 TYR A O 1
ATOM 2223 N N . VAL A 1 269 ? -12.500 -1.414 35.599 1.00 79.06 269 VAL A N 1
ATOM 2224 C CA . VAL A 1 269 ? -13.299 -2.594 35.271 1.00 79.06 269 VAL A CA 1
ATOM 2225 C C . VAL A 1 269 ? -14.714 -2.343 35.771 1.00 79.06 269 VAL A C 1
ATOM 2227 O O . VAL A 1 269 ? -14.939 -2.259 36.977 1.00 79.06 269 VAL A O 1
ATOM 2230 N N . ILE A 1 270 ? -15.666 -2.220 34.851 1.00 77.25 270 ILE A N 1
ATOM 2231 C CA . ILE A 1 270 ? -17.069 -1.944 35.164 1.00 77.25 270 ILE A CA 1
ATOM 2232 C C . ILE A 1 270 ? -17.863 -3.230 35.072 1.00 77.25 270 ILE A C 1
ATOM 2234 O O . ILE A 1 270 ? -17.813 -3.928 34.066 1.00 77.25 270 ILE A O 1
ATOM 2238 N N . LYS A 1 271 ? -18.625 -3.533 36.119 1.00 78.31 271 LYS A N 1
ATOM 2239 C CA . LYS A 1 271 ? -19.593 -4.630 36.122 1.00 78.31 271 LYS A CA 1
ATOM 2240 C C . LYS A 1 271 ? -20.992 -4.043 36.008 1.00 78.31 271 LYS A C 1
ATOM 2242 O O . LYS A 1 271 ? -21.569 -3.641 37.013 1.00 78.31 271 LYS A O 1
ATOM 2247 N N . GLN A 1 272 ? -21.509 -3.970 34.785 1.00 76.50 272 GLN A N 1
ATOM 2248 C CA . GLN A 1 272 ? -22.875 -3.537 34.521 1.00 76.50 272 GLN A CA 1
ATOM 2249 C C . GLN A 1 272 ? -23.831 -4.702 34.757 1.00 76.50 272 GLN A C 1
ATOM 2251 O O . GLN A 1 272 ? -23.590 -5.830 34.327 1.00 76.50 272 GLN A O 1
ATOM 2256 N N . LEU A 1 273 ? -24.923 -4.427 35.453 1.00 71.38 273 LEU 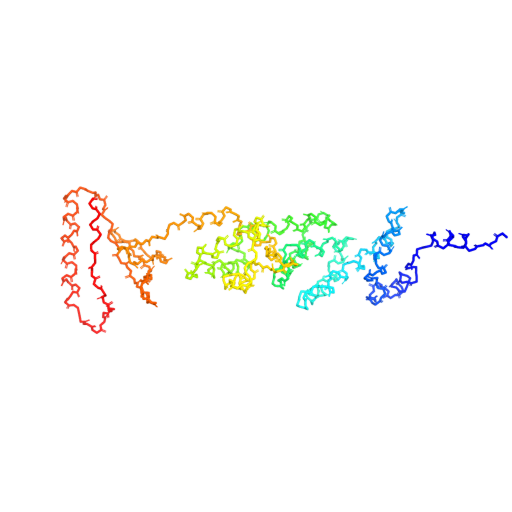A N 1
ATOM 2257 C CA . LEU A 1 273 ? -25.962 -5.406 35.727 1.00 71.38 273 LEU A CA 1
ATOM 2258 C C . LEU A 1 273 ? -27.067 -5.242 34.690 1.00 71.38 273 LEU A C 1
ATOM 2260 O O . LEU A 1 273 ? -27.644 -4.164 34.575 1.00 71.38 273 LEU A O 1
ATOM 2264 N N . ILE A 1 274 ? -27.350 -6.302 33.938 1.00 68.38 274 ILE A N 1
ATOM 2265 C CA . ILE A 1 274 ? -28.377 -6.295 32.895 1.00 68.38 274 ILE A CA 1
ATOM 2266 C C . ILE A 1 274 ? -29.533 -7.177 33.383 1.00 68.38 274 ILE A C 1
ATOM 2268 O O . ILE A 1 274 ? -29.381 -8.402 33.424 1.00 68.38 274 ILE A O 1
ATOM 2272 N N . PRO A 1 275 ? -30.670 -6.594 33.807 1.00 63.81 275 PRO A N 1
ATOM 2273 C CA . PRO A 1 275 ? -31.813 -7.377 34.254 1.00 63.81 275 PRO A CA 1
ATOM 2274 C C . PRO A 1 275 ? -32.395 -8.192 33.090 1.00 63.81 275 PRO A C 1
ATOM 2276 O O . PRO A 1 275 ? -32.533 -7.697 31.972 1.00 63.81 275 PRO A O 1
ATOM 2279 N N . VAL A 1 276 ? -32.752 -9.450 33.368 1.00 58.41 276 VAL A N 1
ATOM 2280 C CA . VAL A 1 276 ? -33.280 -10.410 32.375 1.00 58.41 276 VAL A CA 1
ATOM 2281 C C . VAL A 1 276 ? -34.676 -10.003 31.879 1.00 58.41 276 VAL A C 1
ATOM 2283 O O . VAL A 1 276 ? -35.075 -10.346 30.770 1.00 58.41 276 VAL A O 1
ATOM 2286 N N . SER A 1 277 ? -35.412 -9.240 32.688 1.00 60.78 277 SER A N 1
ATOM 2287 C CA . SER A 1 277 ? -36.737 -8.714 32.378 1.00 60.78 277 SER A CA 1
ATOM 2288 C C . SER A 1 277 ? -36.926 -7.343 33.029 1.00 60.78 277 SER A C 1
ATOM 2290 O O . SER A 1 277 ? -36.331 -7.046 34.065 1.00 60.78 277 SER A O 1
ATOM 2292 N N . ARG A 1 278 ? -37.760 -6.502 32.408 1.00 60.28 278 ARG A N 1
ATOM 2293 C CA . ARG A 1 278 ? -38.141 -5.173 32.918 1.00 60.28 278 ARG A CA 1
ATOM 2294 C C . ARG A 1 278 ? -39.358 -5.214 33.846 1.00 60.28 278 ARG A C 1
ATOM 2296 O O . ARG A 1 278 ? -39.875 -4.162 34.208 1.00 60.28 278 ARG A O 1
ATOM 2303 N N . ASP A 1 279 ? -39.856 -6.398 34.198 1.00 70.88 279 ASP A N 1
ATOM 2304 C CA . ASP A 1 279 ? -40.934 -6.496 35.177 1.00 70.88 279 ASP A CA 1
ATOM 2305 C C . ASP A 1 279 ? -40.448 -6.088 36.581 1.00 70.88 279 ASP A C 1
ATOM 2307 O O . ASP A 1 279 ? -39.299 -6.318 36.970 1.00 70.88 279 ASP A O 1
ATOM 2311 N N . SER A 1 280 ? -41.345 -5.460 37.343 1.00 60.34 280 SER A N 1
ATOM 2312 C CA . SER A 1 280 ? -41.032 -4.866 38.648 1.00 60.34 280 SER A CA 1
ATOM 2313 C C . SER A 1 280 ? -40.522 -5.883 39.675 1.00 60.34 280 SER A C 1
ATOM 2315 O O . SER A 1 280 ? -39.738 -5.516 40.549 1.00 60.34 280 SER A O 1
ATOM 2317 N N . ASN A 1 281 ? -40.937 -7.150 39.577 1.00 67.69 281 ASN A N 1
ATOM 2318 C CA . ASN A 1 281 ? -40.551 -8.188 40.532 1.00 67.69 281 ASN A CA 1
ATOM 2319 C C . ASN A 1 281 ? -39.119 -8.671 40.266 1.00 67.69 281 ASN A C 1
ATOM 2321 O O . ASN A 1 281 ? -38.313 -8.743 41.194 1.00 67.69 281 ASN A O 1
ATOM 2325 N N . THR A 1 282 ? -38.762 -8.912 39.001 1.00 61.62 282 THR A N 1
ATOM 2326 C CA . THR A 1 282 ? -37.406 -9.321 38.601 1.00 61.62 282 THR A CA 1
ATOM 2327 C C . THR A 1 282 ? -36.372 -8.227 38.893 1.00 61.62 282 THR A C 1
ATOM 2329 O O . THR A 1 282 ? -35.251 -8.525 39.317 1.00 61.62 282 THR A O 1
ATOM 2332 N N . LEU A 1 283 ? -36.741 -6.950 38.734 1.00 59.62 283 LEU A N 1
ATOM 2333 C CA . LEU A 1 283 ? -35.898 -5.809 39.115 1.00 59.62 283 LEU A CA 1
ATOM 2334 C C . LEU A 1 283 ? -35.659 -5.748 40.633 1.00 59.62 283 LEU A C 1
ATOM 2336 O O . LEU A 1 283 ? -34.511 -5.591 41.058 1.00 59.62 283 LEU A O 1
ATOM 2340 N N . GLU A 1 284 ? -36.698 -5.927 41.459 1.00 65.12 284 GLU A N 1
ATOM 2341 C CA . GLU A 1 284 ? -36.550 -5.963 42.923 1.00 65.12 284 GLU A CA 1
ATOM 2342 C C . GLU A 1 284 ? -35.693 -7.141 43.404 1.00 65.12 284 GLU A C 1
ATOM 2344 O O . GLU A 1 284 ? -34.829 -6.968 44.269 1.00 65.12 284 GLU A O 1
ATOM 2349 N N . GLU A 1 285 ? -35.900 -8.340 42.855 1.00 66.81 285 GLU A N 1
ATOM 2350 C CA . GLU A 1 285 ? -35.109 -9.523 43.208 1.00 66.81 285 GLU A CA 1
ATOM 2351 C C . GLU A 1 285 ? -33.633 -9.350 42.833 1.00 66.81 285 GLU A C 1
ATOM 2353 O O . GLU A 1 285 ? -32.743 -9.666 43.633 1.00 66.81 285 GLU A O 1
ATOM 2358 N N . THR A 1 286 ? -33.371 -8.758 41.663 1.00 59.78 286 THR A N 1
ATOM 2359 C CA . THR A 1 286 ? -32.018 -8.422 41.206 1.00 59.78 286 THR A CA 1
ATOM 2360 C C . THR A 1 286 ? -31.369 -7.407 42.151 1.00 59.78 286 THR A C 1
ATOM 2362 O O . THR A 1 286 ? -30.275 -7.673 42.659 1.00 59.78 286 THR A O 1
ATOM 2365 N N . LYS A 1 287 ? -32.061 -6.304 42.497 1.00 63.50 287 LYS A N 1
ATOM 2366 C CA . LYS A 1 287 ? -31.576 -5.314 43.482 1.00 63.50 287 LYS A CA 1
ATOM 2367 C C . LYS A 1 287 ? -31.273 -5.974 44.840 1.00 63.50 287 LYS A C 1
ATOM 2369 O O . LYS A 1 287 ? -30.205 -5.742 45.409 1.00 63.50 287 LYS A O 1
ATOM 2374 N N . ARG A 1 288 ? -32.128 -6.881 45.338 1.00 68.12 288 ARG A N 1
ATOM 2375 C CA . ARG A 1 288 ? -31.907 -7.601 46.614 1.00 68.12 288 ARG A CA 1
ATOM 2376 C C . ARG A 1 288 ? -30.680 -8.517 46.594 1.00 68.12 288 ARG A C 1
ATOM 2378 O O . ARG A 1 288 ? -29.910 -8.521 47.561 1.00 68.12 288 ARG A O 1
ATOM 2385 N N . LEU A 1 289 ? -30.479 -9.287 45.523 1.00 66.19 289 LEU A N 1
ATOM 2386 C CA . LEU A 1 289 ? -29.302 -10.150 45.349 1.00 66.19 289 LEU A CA 1
ATOM 2387 C C . LEU A 1 289 ? -28.004 -9.330 45.305 1.00 66.19 289 LEU A C 1
ATOM 2389 O O . LEU A 1 289 ? -27.004 -9.734 45.905 1.00 66.19 289 LEU A O 1
ATOM 2393 N N . ILE A 1 290 ? -28.039 -8.156 44.668 1.00 59.75 290 ILE A N 1
ATOM 2394 C CA . ILE A 1 290 ? -26.917 -7.210 44.605 1.00 59.75 290 ILE A CA 1
ATOM 2395 C C . ILE A 1 290 ? -26.597 -6.656 45.994 1.00 59.75 290 ILE A C 1
ATOM 2397 O O . ILE A 1 290 ? -25.453 -6.753 46.437 1.00 59.75 290 ILE A O 1
ATOM 2401 N N . SER A 1 291 ? -27.594 -6.153 46.731 1.00 62.28 291 SER A N 1
ATOM 2402 C CA . SER A 1 291 ? -27.384 -5.633 48.091 1.00 62.28 291 SER A CA 1
ATOM 2403 C C . SER A 1 291 ? -26.886 -6.702 49.067 1.00 62.28 291 SER A C 1
ATOM 2405 O O . SER A 1 291 ? -26.271 -6.375 50.084 1.00 62.28 291 SER A O 1
ATOM 2407 N N . ARG A 1 292 ? -27.179 -7.984 48.812 1.00 66.50 292 ARG A N 1
ATOM 2408 C CA . ARG A 1 292 ? -26.625 -9.103 49.584 1.00 66.50 292 ARG A CA 1
ATOM 2409 C C . ARG A 1 292 ? -25.162 -9.350 49.206 1.00 66.50 292 ARG A C 1
ATOM 2411 O O . ARG A 1 292 ? -24.320 -9.310 50.094 1.00 66.50 292 ARG A O 1
ATOM 2418 N N . LYS A 1 293 ? -24.843 -9.477 47.910 1.00 63.12 293 LYS A N 1
ATOM 2419 C CA . LYS A 1 293 ? -23.456 -9.652 47.445 1.00 63.12 293 LYS A CA 1
ATOM 2420 C C . LYS A 1 293 ? -22.552 -8.497 47.883 1.00 63.12 293 LYS A C 1
ATOM 2422 O O . LYS A 1 293 ? -21.493 -8.766 48.425 1.00 63.12 293 LYS A O 1
ATOM 2427 N N . LEU A 1 294 ? -22.964 -7.235 47.729 1.00 59.94 294 LEU A N 1
ATOM 2428 C CA . LEU A 1 294 ? -22.178 -6.070 48.169 1.00 59.94 294 LEU A CA 1
ATOM 2429 C C . LEU A 1 294 ? -21.920 -6.071 49.686 1.00 59.94 294 LEU A C 1
ATOM 2431 O O . LEU A 1 294 ? -20.818 -5.745 50.119 1.00 59.94 294 LEU A O 1
ATOM 2435 N N . ARG A 1 295 ? -22.903 -6.494 50.497 1.00 61.81 295 ARG A N 1
ATOM 2436 C CA . ARG A 1 295 ? -22.727 -6.668 51.951 1.00 61.81 295 ARG A CA 1
ATOM 2437 C C . ARG A 1 295 ? -21.751 -7.782 52.304 1.00 61.81 295 ARG A C 1
ATOM 2439 O O . ARG A 1 295 ? -21.054 -7.661 53.305 1.00 61.81 295 ARG A O 1
ATOM 2446 N N . ASP A 1 296 ? -21.722 -8.851 51.519 1.00 63.84 296 ASP A N 1
ATOM 2447 C CA . ASP A 1 296 ? -20.769 -9.944 51.708 1.00 63.84 296 ASP A CA 1
ATOM 2448 C C . ASP A 1 296 ? -19.365 -9.549 51.212 1.00 63.84 296 ASP A C 1
ATOM 2450 O O . ASP A 1 296 ? -18.376 -9.905 51.847 1.00 63.84 296 ASP A O 1
ATOM 2454 N N . PHE A 1 297 ? -19.270 -8.722 50.162 1.00 54.53 297 PHE A N 1
ATOM 2455 C CA . PHE A 1 297 ? -18.020 -8.118 49.680 1.00 54.53 297 PHE A CA 1
ATOM 2456 C C . PHE A 1 297 ? -17.412 -7.120 50.676 1.00 54.53 297 PHE A C 1
ATOM 2458 O O . PHE A 1 297 ? -16.200 -7.118 50.855 1.00 54.53 297 PHE A O 1
ATOM 2465 N N . GLY A 1 298 ? -18.227 -6.325 51.378 1.00 53.03 298 GLY A N 1
ATOM 2466 C CA . GLY A 1 298 ? -17.756 -5.381 52.404 1.00 53.03 298 GLY A CA 1
ATOM 2467 C C . GLY A 1 298 ? -17.202 -6.026 53.685 1.00 53.03 298 GLY A C 1
ATOM 2468 O O . GLY A 1 298 ? -16.762 -5.312 54.579 1.00 53.03 298 GLY A O 1
ATOM 2469 N N . LYS A 1 299 ? -17.242 -7.361 53.800 1.00 56.62 299 LYS A N 1
ATOM 2470 C CA . LYS A 1 299 ? -16.704 -8.127 54.940 1.00 56.62 299 LYS A CA 1
ATOM 2471 C C . LYS A 1 299 ? -15.332 -8.756 54.661 1.00 56.62 299 LYS A C 1
ATOM 2473 O O . LYS A 1 299 ? -14.796 -9.426 55.540 1.00 56.62 299 LYS A O 1
ATOM 2478 N N . ILE A 1 300 ? -14.797 -8.598 53.449 1.00 49.69 300 ILE A N 1
ATOM 2479 C CA . ILE A 1 300 ? -13.517 -9.177 53.024 1.00 49.69 300 ILE A CA 1
ATOM 2480 C C . ILE A 1 300 ? -12.394 -8.165 53.303 1.00 49.69 300 ILE A C 1
ATOM 2482 O O . ILE A 1 300 ? -12.577 -6.968 53.109 1.00 49.69 300 ILE A O 1
ATOM 2486 N N . ASP A 1 301 ? -11.255 -8.658 53.795 1.00 41.72 301 ASP A N 1
ATOM 2487 C CA . ASP A 1 301 ? -10.068 -7.879 54.178 1.00 41.72 301 ASP A CA 1
ATOM 2488 C C . ASP A 1 301 ? -9.624 -6.907 53.064 1.00 41.72 301 ASP A C 1
ATOM 2490 O O . ASP A 1 301 ? -9.378 -7.304 51.921 1.00 41.72 301 ASP A O 1
ATOM 2494 N N . SER A 1 302 ? -9.512 -5.622 53.416 1.00 49.16 302 SER A N 1
ATOM 2495 C CA . SER A 1 302 ? -9.224 -4.498 52.515 1.00 49.16 302 SER A CA 1
ATOM 2496 C C . SER A 1 302 ? -7.868 -4.587 51.809 1.00 49.16 302 SER A C 1
ATOM 2498 O O . SER A 1 302 ? -7.639 -3.874 50.838 1.00 49.16 302 SER A O 1
ATOM 2500 N N . SER A 1 303 ? -6.963 -5.449 52.279 1.00 43.50 303 SER A N 1
ATOM 2501 C CA . SER A 1 303 ? -5.615 -5.623 51.718 1.00 43.50 303 SER A CA 1
ATOM 2502 C C . SER A 1 303 ? -5.563 -6.427 50.406 1.00 43.50 303 SER A C 1
ATOM 2504 O O . SER A 1 303 ? -4.570 -6.349 49.684 1.00 43.50 303 SER A O 1
ATOM 2506 N N . LEU A 1 304 ? -6.628 -7.164 50.066 1.00 41.81 304 LEU A N 1
ATOM 2507 C CA . LEU A 1 304 ? -6.761 -7.942 48.821 1.00 41.81 304 LEU A CA 1
ATOM 2508 C C . LEU A 1 304 ? -7.766 -7.322 47.831 1.00 41.81 304 LEU A C 1
ATOM 2510 O O . LEU A 1 304 ? -8.082 -7.931 46.805 1.00 41.81 304 LEU A O 1
ATOM 2514 N N . MET A 1 305 ? -8.295 -6.130 48.133 1.00 38.59 305 MET A N 1
ATOM 2515 C CA . MET A 1 305 ? -9.333 -5.479 47.333 1.00 38.59 305 MET A CA 1
ATOM 2516 C C . MET A 1 305 ? -8.747 -4.510 46.293 1.00 38.59 305 MET A C 1
ATOM 2518 O O . MET A 1 305 ? -7.908 -3.678 46.633 1.00 38.59 305 MET A O 1
ATOM 2522 N N . PRO A 1 306 ? -9.227 -4.540 45.036 1.00 44.34 306 PRO A N 1
ATOM 2523 C CA . PRO A 1 306 ? -9.101 -3.389 44.151 1.00 44.34 306 PRO A CA 1
ATOM 2524 C C . PRO A 1 306 ? -9.890 -2.209 44.740 1.00 44.34 306 PRO A C 1
ATOM 2526 O O . PRO A 1 306 ? -11.003 -2.417 45.228 1.00 44.34 306 PRO A O 1
ATOM 2529 N N . ASP A 1 307 ? -9.350 -0.989 44.657 1.00 48.66 307 ASP A N 1
ATOM 2530 C CA . ASP A 1 307 ? -10.076 0.242 45.003 1.00 48.66 307 ASP A CA 1
ATOM 2531 C C . ASP A 1 307 ? -11.422 0.283 44.259 1.00 48.66 307 ASP A C 1
ATOM 2533 O O . ASP A 1 307 ? -11.471 0.411 43.032 1.00 48.66 307 ASP A O 1
ATOM 2537 N N . LEU A 1 308 ? -12.520 0.151 45.004 1.00 48.25 308 LEU A N 1
ATOM 2538 C CA . LEU A 1 308 ? -13.874 0.312 44.486 1.00 48.25 308 LEU A CA 1
ATOM 2539 C C . LEU A 1 308 ? -14.220 1.803 44.495 1.00 48.25 308 LEU A C 1
ATOM 2541 O O . LEU A 1 308 ? -14.517 2.367 45.546 1.00 48.25 308 LEU A O 1
ATOM 2545 N N . ASP A 1 309 ? -14.201 2.434 43.321 1.00 54.59 309 ASP A N 1
ATOM 2546 C CA . ASP A 1 309 ? -14.863 3.729 43.126 1.00 54.59 309 ASP A CA 1
ATOM 2547 C C . ASP A 1 309 ? -16.400 3.526 43.159 1.00 54.59 309 ASP A C 1
ATOM 2549 O O . ASP A 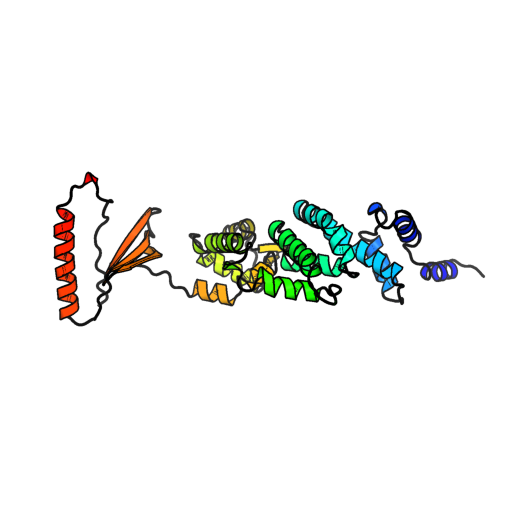1 309 ? -16.881 2.425 42.866 1.00 54.59 309 ASP A O 1
ATOM 2553 N N . PRO A 1 310 ? -17.183 4.538 43.577 1.00 52.75 310 PRO A N 1
ATOM 2554 C CA . PRO A 1 310 ? -18.552 4.356 44.049 1.00 52.75 310 PRO A CA 1
ATOM 2555 C C . PRO A 1 310 ? -19.509 3.750 43.013 1.00 52.75 310 PRO A C 1
ATOM 2557 O O . PRO A 1 310 ? -19.369 3.910 41.805 1.00 52.75 310 PRO A O 1
ATOM 2560 N N . TYR A 1 311 ? -20.509 3.046 43.541 1.00 54.72 311 TYR A N 1
ATOM 2561 C CA . TYR A 1 311 ? -21.664 2.500 42.831 1.00 54.72 311 TYR A CA 1
ATOM 2562 C C . TYR A 1 311 ? -22.537 3.621 42.242 1.00 54.72 311 TYR A C 1
ATOM 2564 O O . TYR A 1 311 ? -22.829 4.593 42.938 1.00 54.72 311 TYR A O 1
ATOM 2572 N N . PHE A 1 312 ? -22.997 3.459 40.998 1.00 56.94 312 PHE A N 1
ATOM 2573 C CA . PHE A 1 312 ? -23.957 4.360 40.353 1.00 56.94 312 PHE A CA 1
ATOM 2574 C C . PHE A 1 312 ? -25.109 3.537 39.748 1.00 56.94 312 PHE A C 1
ATOM 2576 O O . PHE A 1 312 ? -24.858 2.566 39.033 1.00 56.94 312 PHE A O 1
ATOM 2583 N N . GLU A 1 313 ? -26.362 3.904 40.049 1.00 52.56 313 GLU A N 1
ATOM 2584 C CA . GLU A 1 313 ? -27.565 3.351 39.400 1.00 52.56 313 GLU A CA 1
ATOM 2585 C C . GLU A 1 313 ? -27.881 4.163 38.139 1.00 52.56 313 GLU A C 1
ATOM 2587 O O . GLU A 1 313 ? -28.048 5.378 38.208 1.00 52.56 313 GLU A O 1
ATOM 2592 N N . GLU A 1 314 ? -27.987 3.498 36.986 1.00 49.34 314 GLU A N 1
ATOM 2593 C CA . GLU A 1 314 ? -28.636 4.071 35.803 1.00 49.34 314 GLU A CA 1
ATOM 2594 C C . GLU A 1 314 ? -30.155 3.881 35.939 1.00 49.34 314 GLU A C 1
ATOM 2596 O O . GLU A 1 314 ? -30.733 2.971 35.345 1.00 49.34 314 GLU A O 1
ATOM 2601 N N . ASP A 1 315 ? -30.822 4.726 36.727 1.00 41.78 315 ASP A N 1
ATOM 2602 C CA . ASP A 1 315 ? -32.285 4.822 36.687 1.00 41.78 315 ASP A CA 1
ATOM 2603 C C . ASP A 1 315 ? -32.690 5.550 35.393 1.00 41.78 315 ASP A C 1
ATOM 2605 O O . ASP A 1 315 ? -32.958 6.752 35.375 1.00 41.78 315 ASP A O 1
ATOM 2609 N N . ARG A 1 316 ? -32.709 4.832 34.265 1.00 40.09 316 ARG A N 1
ATOM 2610 C CA . ARG A 1 316 ? -33.429 5.308 33.077 1.00 40.09 316 ARG A CA 1
ATOM 2611 C C . ARG A 1 316 ? -34.916 5.016 33.274 1.00 40.09 316 ARG A C 1
ATOM 2613 O O . ARG A 1 316 ? -35.359 3.901 32.996 1.00 40.09 316 ARG A O 1
ATOM 2620 N N . LEU A 1 317 ? -35.626 6.014 33.811 1.00 31.73 317 LEU A N 1
ATOM 2621 C CA . LEU A 1 317 ? -37.093 6.101 33.841 1.00 31.73 317 LEU A CA 1
ATOM 2622 C C . LEU A 1 317 ? -37.703 5.941 32.443 1.00 31.73 317 LEU A C 1
ATOM 2624 O O . LEU A 1 317 ? -37.132 6.506 31.479 1.00 31.73 317 LEU A O 1
#

Sequence (317 aa):
MFNEQWVQKELAKLRPYREQIKAWSNSGYTDESRLLHGKALQDAWAWSEEKQLSEEDQNFLDISRAFEQISQATPEVATIFRKYLPELQKITTHLSGVIHEIQVWAGSQSLLTEQVCQLLVKARSGSIPDSRDPGQVELLVRSYLIQDWENRPLGEHLKTIQASILEAENRLELLNLYAQALKQETTIDLNNLEWKTLENIGLIKDHHGKKQTSNQIYATIFDQQWVEQELARKRQIIGERYEVIRELNQKDFIQTYLAKDQHRSKQYVIKQLIPVSRDSNTLEETKRLISRKLRDFGKIDSSLMPDLDPYFEEDRL